Protein 4RNA (pdb70)

Secondary structure (DSSP, 8-state):
-EEEEEEESSSS--EEEEEESSS-HHHHT-SEEETTEE-TTSPP-GGGTT-EEEE-SS--HHHHHHHHHHH-S--TTHHHHHHHHHHHHTT--EE-----EEPP-TT--HHHHHHHHTT--SEEESSHHHHHHHHHHHTT--HHHHHHHHHHHT--TTS---HHHHHHHHHTTEEESS--EEEEEEEETTTEEEEEEEEGGGGGEEES-SSHHHHHS-EEEE-TTSSEEEEEEEEEE-SEEEEEEEEEEEEEESTT--S--EEEEEE-TTTTS-EEEEEEEETTEEEEE-SS-EEEESEEEEEEEEEEEE--EEE----

Organism: Human betacoronavirus 2c (isolate EMC/2012) (NCBI:txid1235996)

B-factor: mean 41.63, std 14.51, range [20.27, 139.15]

Sequence (319 aa):
LTIEVLVTVDGVNFRTVVLNNKNTYRSQLGCVFFNGADISDTIPDEKQNGHSLYLADNLTADETKALKELYGPVDPTFLHRFYSLKAAVHGWKMVVDKVRRSLKLSDNNYLNAVIMTLDLLKDIKFVIPALQHAFMKHKGGDSTDFIALIMAYGNCTFGAPDDASRLLHTVLAKAELCCSARMVWREWCNVCGIKDVVLQGLKACCYVGVQTVEDLRARMTYVCQCGGERHRRQLVEHTTPWLLLSGTPNEKLVTTSTAPDFVAFNVFQGIETAVGHYVHARLKGGLILKFDSGTVSKTSDWKCKVTDVLFPGQKYSSDCN

Solvent-accessible surface area: 16051 Å² total

Radius of gyration: 24.2 Å; Cα contacts (8 Å, |Δi|>4): 653; chains: 1; bounding box: 55×45×79 Å

Foldseek 3Di:
DKAWEWEAQAVPDTDIDIFDQPAFLCVRPRFKDDPLHTRRRHGDDPVCHHYYIHHLDPDDPVRVVVCCQQANDADSRLSVQLSNQLSVCVPWDWDAVHQTATADDLQCLVRQQVSVVVVDPQKAFPRNQLRVLVVVVVVPRNSNNSSSLCSQLVPDGSDHDDNVSSNVSRCVRMWGNDKWKWWKWKDDPPPGIDIDMDIIPRLAEEEDDADPVVQADKDWDQDPVRHIMIMGTFWTWFQKHKYFYWFAWDKAALPVVDQWFWFKFFPDCPPVGTAIWIWGQDPQWIWIHRRPDTDIDRIDTGGTGMIMGGTDGGGDDDD

CATH classification: 3.10.20.540 (+2 more: 1.10.8.1190, 2.60.120.1680)

Nearest PDB structures (foldseek):
  4p16-assembly1_A-2  TM=9.913E-01  e=9.703E-64  Human betacoronavirus 2c EMC/2012
  5v69-assembly1_A  TM=9.644E-01  e=7.141E-65  Human betacoronavirus 2c EMC/2012
  4wur-assembly1_A  TM=9.790E-01  e=2.315E-63  Betacoronavirus England 1
  4r3d-assembly2_A  TM=9.565E-01  e=4.643E-63  Betacoronavirus England 1
  6bi8-assembly1_A  TM=9.497E-01  e=2.714E-50  Human betacoronavirus 2c EMC/2012

InterPro domains:
  IPR002589 Macro domain [PF01661] (1143-1244)
  IPR002589 Macro domain [PS51154] (1110-1276)
  IPR002589 Macro domain [SM00506] (1122-1250)
  IPR008740 Peptidase C30, coronavirus [PF05409] (3276-3559)
  IPR008740 Peptidase C30, coronavirus [PS51442] (3248-3553)
  IPR008740 Peptidase C30, coronavirus [cd21666] (3251-3547)
  IPR009003 Peptidase S1, PA clan [SSF50494] (3248-3550)
  IPR013016 Peptidase C16, coronavirus [PF08715] (1484-1796)
  IPR013016 Peptidase C16, coronavirus [PS51124] (1552-1823)
  IPR014822 Non-structural protein NSP9, coronavirus [PF08710] (4128-4237)
  IPR014822 Non-structural protein NSP9, coronavirus [PS51951] (4128-4237)
  IPR014828 Non-structural protein NSP7, coronavirus [PF08716] (3846-3928)
  IPR014828 Non-structural protein NSP7, coronavirus [PS51949] (3846-3928)
  IPR014829 Non-structural protein NSP8, coronavirus [PF08717] (3930-4127)
  IPR014829 Non-structural protein NSP8, coronavirus [PS51950] (3929-4127)
  IPR018995 RNA synthesis protein NSP10, coronavirus [PF09401] (4246-4368)
  IPR018995 RNA synthesis protein NSP10, coronavirus [PS51952] (4238-4377)
  IPR021590 NSP1, globular domain, betacoronavirus [PF11501] (23-154)
  IPR022733 DPUP/SUD, C-terminal, betacoronavirus [PS51942] (1404-1477)
  IPR024375 Non-structural protein NSP3, SUD-M domain, betacoronavirus [PF11633] (1293-1386)

Structure (mmCIF, N/CA/C/O backbone):
data_4RNA
#
_entry.id   4RNA
#
_cell.length_a   98.899
_cell.length_b   48.780
_cell.length_c   87.464
_cell.angle_alpha   90.00
_cell.angle_beta   121.52
_cell.angle_gamma   90.00
#
_symmetry.space_group_name_H-M   'C 1 2 1'
#
loop_
_entity.id
_entity.type
_entity.pdbx_description
1 polymer 'papain-like protease'
2 non-polymer 'ZINC ION'
3 non-polymer 'PHOSPHATE ION'
4 water water
#
loop_
_atom_site.group_PDB
_atom_site.id
_atom_site.type_symbol
_atom_site.label_atom_id
_atom_site.label_alt_id
_atom_site.label_comp_id
_atom_site.label_asym_id
_atom_site.label_entity_id
_atom_site.label_seq_id
_atom_site.pdbx_PDB_ins_code
_atom_site.Cartn_x
_atom_site.Cartn_y
_atom_site.Cartn_z
_atom_site.occupancy
_atom_site.B_iso_or_equiv
_atom_site.auth_seq_id
_atom_site.auth_comp_id
_atom_site.auth_asym_id
_atom_site.auth_atom_id
_atom_site.pdbx_PDB_model_num
ATOM 1 N N . LEU A 1 4 ? -23.713 14.078 -36.935 1.00 49.00 2 LEU A N 1
ATOM 2 C CA . LEU A 1 4 ? -24.559 14.325 -35.709 1.00 51.93 2 LEU A CA 1
ATOM 3 C C . LEU A 1 4 ? -23.920 15.205 -34.587 1.00 50.67 2 LEU A C 1
ATOM 4 O O . LEU A 1 4 ? -22.732 15.066 -34.229 1.00 44.70 2 LEU A O 1
ATOM 9 N N . THR A 1 5 ? -24.698 16.127 -34.041 1.00 49.69 3 THR A N 1
ATOM 10 C CA . THR A 1 5 ? -24.194 16.957 -32.956 1.00 44.81 3 THR A CA 1
ATOM 11 C C . THR A 1 5 ? -25.116 16.961 -31.766 1.00 45.21 3 THR A C 1
ATOM 12 O O . THR A 1 5 ? -26.329 16.707 -31.899 1.00 40.51 3 THR A O 1
ATOM 16 N N . ILE A 1 6 ? -24.512 17.227 -30.592 1.00 43.77 4 ILE A N 1
ATOM 17 C CA . ILE A 1 6 ? -25.203 17.434 -29.324 1.00 41.12 4 ILE A CA 1
ATOM 18 C C . ILE A 1 6 ? -24.767 18.707 -28.599 1.00 42.06 4 ILE A C 1
ATOM 19 O O . ILE A 1 6 ? -23.696 19.262 -28.862 1.00 38.39 4 ILE A O 1
ATOM 24 N N . GLU A 1 7 ? -25.616 19.155 -27.682 1.00 39.47 5 GLU A N 1
ATOM 25 C CA . GLU A 1 7 ? -25.294 20.262 -26.773 1.00 43.83 5 GLU A CA 1
ATOM 26 C C . GLU A 1 7 ? -25.179 19.662 -25.369 1.00 42.00 5 GLU A C 1
ATOM 27 O O . GLU A 1 7 ? -25.997 18.792 -24.965 1.00 41.97 5 GLU A O 1
ATOM 33 N N . VAL A 1 8 ? -24.122 20.053 -24.654 1.00 41.34 6 VAL A N 1
ATOM 34 C CA . VAL A 1 8 ? -23.941 19.602 -23.259 1.00 36.76 6 VAL A CA 1
ATOM 35 C C . VAL A 1 8 ? -23.678 20.839 -22.444 1.00 33.95 6 VAL A C 1
ATOM 36 O O . VAL A 1 8 ? -23.185 21.836 -22.984 1.00 32.25 6 VAL A O 1
ATOM 40 N N . LEU A 1 9 ? -23.941 20.730 -21.141 1.00 32.72 7 LEU A N 1
ATOM 41 C CA . LEU A 1 9 ? -23.655 21.856 -20.234 1.00 32.60 7 LEU A CA 1
ATOM 42 C C . LEU A 1 9 ? -22.407 21.427 -19.444 1.00 35.43 7 LEU A C 1
ATOM 43 O O . LEU A 1 9 ? -22.350 20.348 -18.817 1.00 32.65 7 LEU A O 1
ATOM 48 N N . VAL A 1 10 ? -21.414 22.260 -19.506 1.00 27.42 8 VAL A N 1
ATOM 49 C CA . VAL A 1 10 ? -20.141 21.968 -18.895 1.00 28.00 8 VAL A CA 1
ATOM 50 C C . VAL A 1 10 ? -19.944 22.798 -17.641 1.00 29.57 8 VAL A C 1
ATOM 51 O O . VAL A 1 10 ? -20.071 24.051 -17.673 1.00 28.27 8 VAL A O 1
ATOM 55 N N . THR A 1 11 ? -19.540 22.157 -16.549 1.00 25.56 9 THR A N 1
ATOM 56 C CA . THR A 1 11 ? -19.304 22.952 -15.321 1.00 27.19 9 THR A CA 1
ATOM 57 C C . THR A 1 11 ? -18.061 22.414 -14.579 1.00 31.25 9 THR A C 1
ATOM 58 O O . THR A 1 11 ? -17.671 21.248 -14.739 1.00 28.13 9 THR A O 1
ATOM 62 N N . VAL A 1 12 ? -17.441 23.255 -13.787 1.00 26.54 10 VAL A N 1
ATOM 63 C CA . VAL A 1 12 ? -16.472 22.805 -12.768 1.00 30.59 10 VAL A CA 1
ATOM 64 C C . VAL A 1 12 ? -16.981 22.971 -11.332 1.00 35.57 10 VAL A C 1
ATOM 65 O O . VAL A 1 12 ? -16.342 22.516 -10.346 1.00 36.96 10 VAL A O 1
ATOM 69 N N . ASP A 1 13 ? -18.148 23.575 -11.191 1.00 32.64 11 ASP A N 1
ATOM 70 C CA . ASP A 1 13 ? -18.624 23.936 -9.863 1.00 32.10 11 ASP A CA 1
ATOM 71 C C . ASP A 1 13 ? -20.084 23.598 -9.583 1.00 30.16 11 ASP A C 1
ATOM 72 O O . ASP A 1 13 ? -20.508 23.672 -8.432 1.00 33.98 11 ASP A O 1
ATOM 77 N N . GLY A 1 14 ? -20.874 23.192 -10.594 1.00 29.25 12 GLY A N 1
ATOM 78 C CA . GLY A 1 14 ? -22.258 22.783 -10.340 1.00 31.59 12 GLY A CA 1
ATOM 79 C C . GLY A 1 14 ? -23.173 23.996 -10.173 1.00 30.09 12 GLY A C 1
ATOM 80 O O . GLY A 1 14 ? -24.373 23.863 -9.936 1.00 32.24 12 GLY A O 1
ATOM 81 N N . VAL A 1 15 ? -22.575 25.179 -10.307 1.00 30.66 13 VAL A N 1
ATOM 82 C CA . VAL A 1 15 ? -23.281 26.459 -10.309 1.00 33.34 13 VAL A CA 1
ATOM 83 C C . VAL A 1 15 ? -23.247 27.213 -11.665 1.00 36.05 13 VAL A C 1
ATOM 84 O O . VAL A 1 15 ? -24.275 27.761 -12.100 1.00 32.74 13 VAL A O 1
ATOM 88 N N . ASN A 1 16 ? -22.070 27.272 -12.290 1.00 30.09 14 ASN A N 1
ATOM 89 C CA . ASN A 1 16 ? -21.858 27.950 -13.564 1.00 34.36 14 ASN A CA 1
ATOM 90 C C . ASN A 1 16 ? -21.679 26.927 -14.685 1.00 33.59 14 ASN A C 1
ATOM 91 O O . ASN A 1 16 ? -20.945 25.919 -14.512 1.00 33.34 14 ASN A O 1
ATOM 96 N N . PHE A 1 17 ? -22.420 27.144 -15.783 1.00 29.86 15 PHE A N 1
ATOM 97 C CA . PHE A 1 17 ? -22.506 26.188 -16.889 1.00 30.54 15 PHE A CA 1
ATOM 98 C C . PHE A 1 17 ? -22.267 26.894 -18.204 1.00 32.15 15 PHE A C 1
ATOM 99 O O . PHE A 1 17 ? -22.681 28.056 -18.377 1.00 29.63 15 PHE A O 1
AT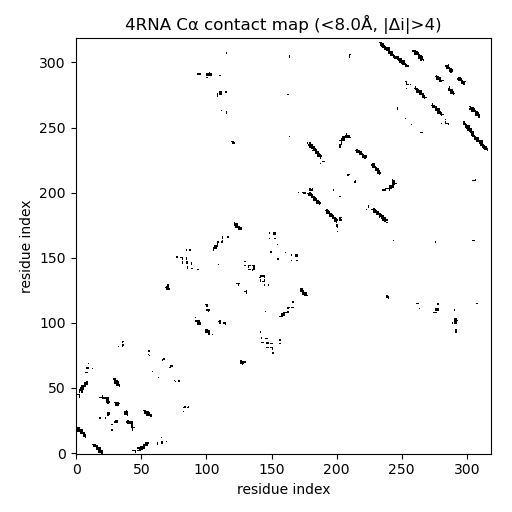OM 107 N N . ARG A 1 18 ? -21.512 26.256 -19.089 1.00 27.75 16 ARG A N 1
ATOM 108 C CA . ARG A 1 18 ? -21.420 26.718 -20.470 1.00 29.07 16 ARG A CA 1
ATOM 109 C C . ARG A 1 18 ? -21.891 25.679 -21.379 1.00 33.06 16 ARG A C 1
ATOM 110 O O . ARG A 1 18 ? -21.678 24.425 -21.123 1.00 31.06 16 ARG A O 1
ATOM 118 N N . THR A 1 19 ? -22.548 26.158 -22.427 1.00 30.91 17 THR A N 1
ATOM 119 C CA . THR A 1 19 ? -23.050 25.249 -23.432 1.00 32.66 17 THR A CA 1
ATOM 120 C C . THR A 1 19 ? -21.980 24.966 -24.485 1.00 29.66 17 THR A C 1
ATOM 121 O O . THR A 1 19 ? -21.424 25.844 -25.077 1.00 31.45 17 THR A O 1
ATOM 125 N N . VAL A 1 20 ? -21.736 23.678 -24.724 1.00 28.64 18 VAL A N 1
ATOM 126 C CA . VAL A 1 20 ? -20.728 23.309 -25.718 1.00 31.54 18 VAL A CA 1
ATOM 127 C C . VAL A 1 20 ? -21.418 22.366 -26.699 1.00 31.53 18 VAL A C 1
ATOM 128 O O . VAL A 1 20 ? -22.134 21.463 -26.273 1.00 32.25 18 VAL A O 1
ATOM 132 N N . VAL A 1 21 ? -21.185 22.575 -27.996 1.00 32.36 19 VAL A N 1
ATOM 133 C CA . VAL A 1 21 ? -21.726 21.678 -29.029 1.00 35.27 19 VAL A CA 1
ATOM 134 C C . VAL A 1 21 ? -20.643 20.655 -29.451 1.00 33.17 19 VAL A C 1
ATOM 135 O O . VAL A 1 21 ? -19.522 21.054 -29.802 1.00 33.55 19 VAL A O 1
ATOM 139 N N . LEU A 1 22 ? -20.972 19.373 -29.381 1.00 31.90 20 LEU A N 1
ATOM 140 C CA . LEU A 1 22 ? -20.030 18.322 -29.707 1.00 33.83 20 LEU A CA 1
ATOM 141 C C . LEU A 1 22 ? -20.546 17.461 -30.901 1.00 43.00 20 LEU A C 1
ATOM 142 O O . LEU A 1 22 ? -21.760 17.409 -31.146 1.00 40.87 20 LEU A O 1
ATOM 147 N N . ASN A 1 23 ? -19.644 16.761 -31.596 1.00 40.04 21 ASN A N 1
ATOM 148 C CA . ASN A 1 23 ? -20.053 15.783 -32.657 1.00 38.41 21 ASN A CA 1
ATOM 149 C C . ASN A 1 23 ? -19.909 14.423 -32.096 1.00 41.36 21 ASN A C 1
ATOM 150 O O . ASN A 1 23 ? -19.341 14.276 -31.008 1.00 37.33 21 ASN A O 1
ATOM 155 N N . ASN A 1 24 ? -20.374 13.436 -32.850 1.00 38.88 22 ASN A N 1
ATOM 156 C CA . ASN A 1 24 ? -20.208 12.052 -32.440 1.00 46.76 22 ASN A CA 1
ATOM 157 C C . ASN A 1 24 ? -19.090 11.357 -33.213 1.00 48.28 22 ASN A C 1
ATOM 158 O O . ASN A 1 24 ? -19.095 10.143 -33.329 1.00 54.87 22 ASN A O 1
ATOM 163 N N . LYS A 1 25 ? -18.148 12.136 -33.743 1.00 52.31 23 LYS A N 1
ATOM 164 C CA . LYS A 1 25 ? -16.966 11.588 -34.449 1.00 62.61 23 LYS A CA 1
ATOM 165 C C . LYS A 1 25 ? -15.811 11.344 -33.438 1.00 64.32 23 LYS A C 1
ATOM 166 O O . LYS A 1 25 ? -15.411 10.200 -33.202 1.00 73.32 23 LYS A O 1
ATOM 172 N N . ASN A 1 26 ? -15.304 12.426 -32.841 1.00 49.70 24 ASN A N 1
ATOM 173 C CA . ASN A 1 26 ? -14.153 12.390 -31.929 1.00 47.99 24 ASN A CA 1
ATOM 174 C C . ASN A 1 26 ? -14.538 12.087 -30.469 1.00 44.46 24 ASN A C 1
ATOM 175 O O . ASN A 1 26 ? -15.698 12.209 -30.071 1.00 44.00 24 ASN A O 1
ATOM 180 N N . THR A 1 27 ? -13.556 11.737 -29.656 1.00 41.42 25 THR A N 1
ATOM 181 C CA . THR A 1 27 ? -13.805 11.594 -28.208 1.00 37.59 25 THR A CA 1
ATOM 182 C C . THR A 1 27 ? -14.079 12.920 -27.521 1.00 33.12 25 THR A C 1
ATOM 183 O O . THR A 1 27 ? -13.726 14.004 -28.037 1.00 33.42 25 THR A O 1
ATOM 187 N N . TYR A 1 28 ? -14.661 12.812 -26.320 1.00 36.42 26 TYR A N 1
ATOM 188 C CA . TYR A 1 28 ? -14.773 13.980 -25.416 1.00 32.37 26 TYR A CA 1
ATOM 189 C C . TYR A 1 28 ? -13.413 14.628 -25.175 1.00 32.68 26 TYR A C 1
ATOM 190 O O . TYR A 1 28 ? -13.224 15.862 -25.295 1.00 32.22 26 TYR A O 1
ATOM 199 N N . ARG A 1 29 ? -12.423 13.769 -24.885 1.00 36.01 27 ARG A N 1
ATOM 200 C CA . ARG A 1 29 ? -11.059 14.269 -24.709 1.00 35.86 27 ARG A CA 1
ATOM 201 C C . ARG A 1 29 ? -10.577 15.134 -25.874 1.00 32.84 27 ARG A C 1
ATOM 202 O O . ARG A 1 29 ? -10.141 16.294 -25.672 1.00 33.45 27 ARG A O 1
ATOM 210 N N . SER A 1 30 ? -10.706 14.633 -27.106 1.00 31.32 28 SER A N 1
ATOM 211 C CA . SER A 1 30 ? -10.275 15.407 -28.286 1.00 35.29 28 SER A CA 1
ATOM 212 C C . SER A 1 30 ? -11.081 16.670 -28.482 1.00 34.55 28 SER A C 1
ATOM 213 O O . SER A 1 30 ? -10.537 17.693 -28.913 1.00 37.83 28 SER A O 1
ATOM 216 N N . GLN A 1 31 ? -12.373 16.614 -28.156 1.00 35.27 29 GLN A N 1
ATOM 217 C CA . GLN A 1 31 ? -13.232 17.795 -28.380 1.00 37.40 29 GLN A CA 1
ATOM 218 C C . GLN A 1 31 ? -13.178 18.834 -27.280 1.00 38.46 29 GLN A C 1
ATOM 219 O O . GLN A 1 31 ? -13.363 20.084 -27.525 1.00 33.77 29 GLN A O 1
ATOM 225 N N . LEU A 1 32 ? -12.957 18.345 -26.062 1.00 32.57 30 LEU A N 1
ATOM 226 C CA . LEU A 1 32 ? -13.234 19.193 -24.860 1.00 36.40 30 LEU A CA 1
ATOM 227 C C . LEU A 1 32 ? -12.165 19.027 -23.775 1.00 32.66 30 LEU A C 1
ATOM 228 O O . LEU A 1 32 ? -11.514 19.967 -23.373 1.00 33.77 30 LEU A O 1
ATOM 233 N N . GLY A 1 33 ? -11.959 17.814 -23.293 1.00 27.77 31 GLY A N 1
ATOM 234 C CA . GLY A 1 33 ? -10.927 17.632 -22.260 1.00 28.35 31 GLY A CA 1
ATOM 235 C C . GLY A 1 33 ? -11.353 16.462 -21.416 1.00 32.72 31 GLY A C 1
ATOM 236 O O . GLY A 1 33 ? -12.217 15.695 -21.879 1.00 31.55 31 GLY A O 1
ATOM 237 N N . CYS A 1 34 ? -10.783 16.347 -20.214 1.00 31.50 32 CYS A N 1
ATOM 238 C CA . CYS A 1 34 ? -11.083 15.271 -19.274 1.00 30.68 32 CYS A CA 1
ATOM 239 C C . CYS A 1 34 ? -12.439 15.592 -18.639 1.00 34.51 32 CYS A C 1
ATOM 240 O O . CYS A 1 34 ? -12.605 16.652 -18.021 1.00 28.76 32 CYS A O 1
ATOM 243 N N . VAL A 1 35 ? -13.389 14.678 -18.787 1.00 32.16 33 VAL A N 1
ATOM 244 C CA . VAL A 1 35 ? -14.769 14.983 -18.338 1.00 36.29 33 VAL A CA 1
ATOM 245 C C . VAL A 1 35 ? -15.345 13.821 -17.557 1.00 33.81 33 VAL A C 1
ATOM 246 O O . VAL A 1 35 ? -15.157 12.630 -17.908 1.00 33.28 33 VAL A O 1
ATOM 250 N N . PHE A 1 36 ? -16.094 14.171 -16.523 1.00 33.14 34 PHE A N 1
ATOM 251 C CA . PHE A 1 36 ? -16.748 13.105 -15.712 1.00 29.77 34 PHE A CA 1
ATOM 252 C C . PHE A 1 36 ? -18.249 13.258 -15.885 1.00 31.83 34 PHE A C 1
ATOM 253 O O . PHE A 1 36 ? -18.774 14.393 -15.965 1.00 33.35 34 PHE A O 1
ATOM 261 N N . PHE A 1 37 ? -18.947 12.132 -15.845 1.00 39.19 35 PHE A N 1
ATOM 262 C CA . PHE A 1 37 ? -20.403 12.121 -15.845 1.00 44.96 35 PHE A CA 1
ATOM 263 C C . PHE A 1 37 ? -20.875 11.063 -14.877 1.00 47.11 35 PHE A C 1
ATOM 264 O O . PHE A 1 37 ? -20.475 9.884 -14.963 1.00 45.57 35 PHE A O 1
ATOM 272 N N . ASN A 1 38 ? -21.711 11.492 -13.948 1.00 49.13 36 ASN A N 1
ATOM 273 C CA . ASN A 1 38 ? -22.263 10.619 -12.943 1.00 53.41 36 ASN A CA 1
ATOM 274 C C . ASN A 1 38 ? -21.161 9.815 -12.276 1.00 53.20 36 ASN A C 1
ATOM 275 O O . ASN A 1 38 ? -21.299 8.638 -12.020 1.00 52.20 36 ASN A O 1
ATOM 280 N N . GLY A 1 39 ? -20.052 10.469 -11.978 1.00 54.20 37 GLY A N 1
ATOM 281 C CA . GLY A 1 39 ? -18.989 9.802 -11.247 1.00 44.33 37 GLY A CA 1
ATOM 282 C C . GLY A 1 39 ? -17.953 9.024 -12.061 1.00 46.39 37 GLY A C 1
ATOM 283 O O . GLY A 1 39 ? -16.980 8.586 -11.490 1.00 43.77 37 GLY A O 1
ATOM 284 N N . ALA A 1 40 ? -18.119 8.868 -13.380 1.00 39.08 38 ALA A N 1
ATOM 285 C CA . ALA A 1 40 ? -17.126 8.162 -14.171 1.00 39.74 38 ALA A CA 1
ATOM 286 C C . ALA A 1 40 ? -16.436 9.114 -15.113 1.00 34.39 38 ALA A C 1
ATOM 287 O O . ALA A 1 40 ? -17.081 10.016 -15.626 1.00 39.18 38 ALA A O 1
ATOM 289 N N . ASP A 1 41 ? -15.152 8.842 -15.385 1.00 36.62 39 ASP A N 1
ATOM 290 C CA . ASP A 1 41 ? -14.377 9.534 -16.393 1.00 39.09 39 ASP A CA 1
ATOM 291 C C . ASP A 1 41 ? -14.763 8.949 -17.761 1.00 36.35 39 ASP A C 1
ATOM 292 O O . ASP A 1 41 ? -14.493 7.765 -18.046 1.00 41.44 39 ASP A O 1
ATOM 297 N N . ILE A 1 42 ? -15.395 9.769 -18.590 1.00 36.43 40 ILE A N 1
ATOM 298 C CA . ILE A 1 42 ? -15.834 9.357 -19.931 1.00 34.44 40 ILE A CA 1
ATOM 299 C C . ILE A 1 42 ? -15.024 9.962 -21.073 1.00 32.85 40 ILE A C 1
ATOM 300 O O . ILE A 1 42 ? -15.436 9.924 -22.245 1.00 35.64 40 ILE A O 1
ATOM 305 N N . SER A 1 43 ? -13.848 10.524 -20.754 1.00 36.85 41 SER A N 1
ATOM 306 C CA . SER A 1 43 ? -13.018 11.296 -21.713 1.00 34.06 41 SER A CA 1
ATOM 307 C C . SER A 1 43 ? -12.766 10.550 -23.024 1.00 38.81 41 SER A C 1
ATOM 308 O O . SER A 1 43 ? -12.742 11.141 -24.069 1.00 36.86 41 SER A O 1
ATOM 311 N N . ASP A 1 44 ? -12.531 9.257 -22.907 1.00 35.62 42 ASP A N 1
ATOM 312 C CA . ASP A 1 44 ? -12.107 8.451 -24.044 1.00 44.35 42 ASP A CA 1
ATOM 313 C C . ASP A 1 44 ? -13.257 7.694 -24.713 1.00 44.03 42 ASP A C 1
ATOM 314 O O . ASP A 1 44 ? -13.025 6.729 -25.454 1.00 49.48 42 ASP A O 1
ATOM 319 N N . THR A 1 45 ? -14.484 8.146 -24.444 1.00 41.90 43 THR A N 1
ATOM 320 C CA . THR A 1 45 ? -15.678 7.698 -25.135 1.00 41.04 43 THR A CA 1
ATOM 321 C C . THR A 1 45 ? -16.103 8.732 -26.151 1.00 44.77 43 THR A C 1
ATOM 322 O O . THR A 1 45 ? -15.637 9.908 -26.138 1.00 36.69 43 THR A O 1
ATOM 326 N N . ILE A 1 46 ? -16.956 8.292 -27.081 1.00 43.61 44 ILE A N 1
ATOM 327 C CA . ILE A 1 46 ? -17.473 9.202 -28.124 1.00 39.44 44 ILE A CA 1
ATOM 328 C C . ILE A 1 46 ? -18.830 9.722 -27.682 1.00 38.29 44 ILE A C 1
ATOM 329 O O . ILE A 1 46 ? -19.712 8.930 -27.280 1.00 39.62 44 ILE A O 1
ATOM 334 N N . PRO A 1 47 ? -19.041 11.041 -27.767 1.00 33.65 45 PRO A N 1
ATOM 335 C CA . PRO A 1 47 ? -20.362 11.549 -27.308 1.00 39.92 45 PRO A CA 1
ATOM 336 C C . PRO A 1 47 ? -21.544 10.945 -28.076 1.00 46.21 45 PRO A C 1
ATOM 337 O O . PRO A 1 47 ? -21.463 10.699 -29.313 1.00 44.30 45 PRO A O 1
ATOM 341 N N . ASP A 1 48 ? -22.628 10.768 -27.341 1.00 46.68 46 ASP A N 1
ATOM 342 C CA . ASP A 1 48 ? -23.784 9.995 -27.750 1.00 57.08 46 ASP A CA 1
ATOM 343 C C . ASP A 1 48 ? -25.066 10.873 -27.726 1.00 55.84 46 ASP A C 1
ATOM 344 O O . ASP A 1 48 ? -25.166 11.804 -26.890 1.00 43.70 46 ASP A O 1
ATOM 349 N N . GLU A 1 49 ? -26.034 10.592 -28.627 1.00 56.83 47 GLU A N 1
ATOM 350 C CA . GLU A 1 49 ? -27.356 11.284 -28.622 1.00 55.99 47 GLU A CA 1
ATOM 351 C C . GLU A 1 49 ? -27.931 11.289 -27.201 1.00 57.30 47 GLU A C 1
ATOM 352 O O . GLU A 1 49 ? -28.533 12.272 -26.763 1.00 59.31 47 GLU A O 1
ATOM 358 N N . LYS A 1 50 ? -27.721 10.186 -26.483 1.00 56.64 48 LYS A N 1
ATOM 359 C CA . LYS A 1 50 ? -28.271 10.016 -25.143 1.00 59.48 48 LYS A CA 1
ATOM 360 C C . LYS A 1 50 ? -27.845 11.096 -24.129 1.00 66.66 48 LYS A C 1
ATOM 361 O O . LYS A 1 50 ? -28.650 11.496 -23.276 1.00 60.19 48 LYS A O 1
ATOM 367 N N . GLN A 1 51 ? -26.632 11.638 -24.266 1.00 53.12 49 GLN A N 1
ATOM 368 C CA . GLN A 1 51 ? -26.205 12.679 -23.336 1.00 51.54 49 GLN A CA 1
ATOM 369 C C . GLN A 1 51 ? -26.504 14.103 -23.761 1.00 43.41 49 GLN A C 1
ATOM 370 O O . GLN A 1 51 ? -26.068 15.041 -23.079 1.00 52.15 49 GLN A O 1
ATOM 376 N N . ASN A 1 52 ? -27.260 14.292 -24.840 1.00 43.10 50 ASN A N 1
ATOM 377 C CA . ASN A 1 52 ? -27.677 15.662 -25.273 1.00 40.41 50 ASN A CA 1
ATOM 378 C C . ASN A 1 52 ? -28.459 16.397 -24.185 1.00 36.41 50 ASN A C 1
ATOM 379 O O . ASN A 1 52 ? -29.306 15.820 -23.511 1.00 38.54 50 ASN A O 1
ATOM 384 N N . GLY A 1 53 ? -28.154 17.676 -23.951 1.00 38.42 51 GLY A N 1
ATOM 385 C CA . GLY A 1 53 ? -28.789 18.368 -22.845 1.00 38.62 51 GLY A CA 1
ATOM 386 C C . GLY A 1 53 ? -28.327 18.066 -21.427 1.00 41.71 51 GLY A C 1
ATOM 387 O O . GLY A 1 53 ? -28.756 18.742 -20.495 1.00 44.13 51 GLY A O 1
ATOM 388 N N . HIS A 1 54 ? -27.466 17.063 -21.245 1.00 40.50 52 HIS A N 1
ATOM 389 C CA . HIS A 1 54 ? -26.890 16.734 -19.913 1.00 44.96 52 HIS A CA 1
ATOM 390 C C . HIS A 1 54 ? -25.724 17.616 -19.506 1.00 46.91 52 HIS A C 1
ATOM 391 O O . HIS A 1 54 ? -25.089 18.295 -20.349 1.00 36.99 52 HIS A O 1
ATOM 398 N N . SER A 1 55 ? -25.468 17.612 -18.197 1.00 44.62 53 SER A N 1
ATOM 399 C CA . SER A 1 55 ? -24.360 18.334 -17.540 1.00 41.68 53 SER A CA 1
ATOM 400 C C . SER A 1 55 ? -23.095 17.506 -17.445 1.00 41.09 53 SER A C 1
ATOM 401 O O . SER A 1 55 ? -23.165 16.383 -17.001 1.00 40.91 53 SER A O 1
ATOM 404 N N . LEU A 1 56 ? -21.943 18.082 -17.820 1.00 35.56 54 LEU A N 1
ATOM 405 C CA . LEU A 1 56 ? -20.658 17.380 -17.691 1.00 36.21 54 LEU A CA 1
ATOM 406 C C . LEU A 1 56 ? -19.730 18.101 -16.759 1.00 34.01 54 LEU A C 1
ATOM 407 O O . LEU A 1 56 ? -19.659 19.357 -16.756 1.00 31.35 54 LEU A O 1
ATOM 412 N N . TYR A 1 57 ? -18.987 17.304 -15.984 1.00 31.66 55 TYR A N 1
ATOM 413 C CA . TYR A 1 57 ? -18.002 17.879 -15.058 1.00 31.75 55 TYR A CA 1
ATOM 414 C C . TYR A 1 57 ? -16.639 17.937 -15.701 1.00 34.26 55 TYR A C 1
ATOM 415 O O . TYR A 1 57 ? -16.058 16.958 -15.957 1.00 25.84 55 TYR A O 1
ATOM 424 N N . LEU A 1 58 ? -16.134 19.109 -16.029 1.00 26.02 56 LEU A N 1
ATOM 425 C CA . LEU A 1 58 ? -14.831 19.195 -16.740 1.00 26.27 56 LEU A CA 1
ATOM 426 C C . LEU A 1 58 ? -13.660 19.197 -15.719 1.00 27.45 56 LEU A C 1
ATOM 427 O O . LEU A 1 58 ? -13.751 19.850 -14.664 1.00 27.98 56 LEU A O 1
ATOM 432 N N . ALA A 1 59 ? -12.577 18.454 -15.986 1.00 29.27 57 ALA A N 1
ATOM 433 C CA . ALA A 1 59 ? -11.441 18.352 -15.004 1.00 28.62 57 ALA A CA 1
ATOM 434 C C . ALA A 1 59 ? -10.190 19.112 -15.525 1.00 31.75 57 ALA A C 1
ATOM 435 O O . ALA A 1 59 ? -9.277 19.354 -14.758 1.00 33.70 57 ALA A O 1
ATOM 437 N N . ASP A 1 60 ? -10.127 19.489 -16.816 1.00 30.25 58 ASP A N 1
ATOM 438 C CA . ASP A 1 60 ? -8.902 20.176 -17.346 1.00 31.33 58 ASP A CA 1
ATOM 439 C C . ASP A 1 60 ? -9.267 20.830 -18.615 1.00 32.43 58 ASP A C 1
ATOM 440 O O . ASP A 1 60 ? -10.397 20.709 -19.046 1.00 32.52 58 ASP A O 1
ATOM 445 N N . ASN A 1 61 ? -8.372 21.665 -19.147 1.00 37.08 59 ASN A N 1
ATOM 446 C CA . ASN A 1 61 ? -8.743 22.539 -20.247 1.00 34.94 59 ASN A CA 1
ATOM 447 C C . ASN A 1 61 ? -9.762 23.615 -20.017 1.00 38.19 59 ASN A C 1
ATOM 448 O O . ASN A 1 61 ? -10.563 23.827 -20.915 1.00 33.12 59 ASN A O 1
ATOM 453 N N . LEU A 1 62 ? -9.658 24.370 -18.911 1.00 29.56 60 LEU A N 1
ATOM 454 C CA . LEU A 1 62 ? -10.774 25.106 -18.447 1.00 29.40 60 LEU A CA 1
ATOM 455 C C . LEU A 1 62 ? -10.535 26.466 -19.106 1.00 31.07 60 LEU A C 1
ATOM 456 O O . LEU A 1 62 ? -9.367 26.836 -19.352 1.00 26.22 60 LEU A O 1
ATOM 461 N N . THR A 1 63 ? -11.631 27.140 -19.371 1.00 29.74 61 THR A N 1
ATOM 462 C CA . THR A 1 63 ? -11.660 28.530 -19.851 1.00 34.50 61 THR A CA 1
ATOM 463 C C . THR A 1 63 ? -11.239 29.452 -18.733 1.00 34.71 61 THR A C 1
ATOM 464 O O . THR A 1 63 ? -11.111 29.042 -17.560 1.00 32.98 61 THR A O 1
ATOM 468 N N . ALA A 1 64 ? -10.989 30.715 -19.070 1.00 31.25 62 ALA A N 1
ATOM 469 C CA . ALA A 1 64 ? -10.719 31.665 -18.076 1.00 35.03 62 ALA A CA 1
ATOM 470 C C . ALA A 1 64 ? -11.845 31.746 -17.054 1.00 32.52 62 ALA A C 1
ATOM 471 O O . ALA A 1 64 ? -11.537 31.874 -15.874 1.00 37.20 62 ALA A O 1
ATOM 473 N N . ASP A 1 65 ? -13.114 31.697 -17.480 1.00 35.94 63 ASP A N 1
ATOM 474 C CA . ASP A 1 65 ? -14.233 31.824 -16.530 1.00 36.44 63 ASP A CA 1
ATOM 475 C C . ASP A 1 65 ? -14.200 30.638 -15.582 1.00 34.95 63 ASP A C 1
ATOM 476 O O . ASP A 1 65 ? -14.465 30.783 -14.385 1.00 30.59 63 ASP A O 1
ATOM 481 N N . GLU A 1 66 ? -13.937 29.451 -16.137 1.00 33.77 64 GLU A N 1
ATOM 482 C CA . GLU A 1 66 ? -13.945 28.273 -15.285 1.00 33.03 64 GLU A CA 1
ATOM 483 C C . GLU A 1 66 ? -12.793 28.285 -14.269 1.00 33.42 64 GLU A C 1
ATOM 484 O O . GLU A 1 66 ? -12.976 27.837 -13.135 1.00 28.49 64 GLU A O 1
ATOM 490 N N . THR A 1 67 ? -11.624 28.777 -14.693 1.00 29.37 65 THR A N 1
ATOM 491 C CA . THR A 1 67 ? -10.482 28.927 -13.810 1.00 35.00 65 THR A CA 1
ATOM 492 C C . THR A 1 67 ? -10.828 29.792 -12.585 1.00 38.05 65 THR A C 1
ATOM 493 O O . THR A 1 67 ? -10.530 29.453 -11.418 1.00 33.57 65 THR A O 1
ATOM 497 N N . LYS A 1 68 ? -11.505 30.897 -12.857 1.00 36.52 66 LYS A N 1
ATOM 498 C CA . LYS A 1 68 ? -11.996 31.738 -11.780 1.00 38.14 66 LYS A CA 1
ATOM 499 C C . LYS A 1 68 ? -13.101 31.116 -10.915 1.00 38.78 66 LYS A C 1
ATOM 500 O O . LYS A 1 68 ? -13.097 31.315 -9.704 1.00 36.87 66 LYS A O 1
ATOM 506 N N . ALA A 1 69 ? -14.052 30.384 -11.527 1.00 32.81 67 ALA A N 1
ATOM 507 C CA . ALA A 1 69 ? -15.056 29.662 -10.758 1.00 34.49 67 ALA A CA 1
ATOM 508 C C . ALA A 1 69 ? -14.384 28.602 -9.873 1.00 32.23 67 ALA A C 1
ATOM 509 O O . ALA A 1 69 ? -14.755 28.421 -8.695 1.00 31.58 67 ALA A O 1
ATOM 511 N N . LEU A 1 70 ? -13.434 27.885 -10.445 1.00 33.23 68 LEU A N 1
ATOM 512 C CA . LEU A 1 70 ? -12.618 26.921 -9.693 1.00 32.96 68 LEU A CA 1
ATOM 513 C C . LEU A 1 70 ? -11.985 27.604 -8.435 1.00 32.95 68 LEU A C 1
ATOM 514 O O . LEU A 1 70 ? -12.206 27.179 -7.298 1.00 34.40 68 LEU A O 1
ATOM 519 N N . LYS A 1 71 ? -11.234 28.675 -8.626 1.00 33.98 69 LYS A N 1
ATOM 520 C CA . LYS A 1 71 ? -10.601 29.354 -7.484 1.00 41.33 69 LYS A CA 1
ATOM 521 C C . LYS A 1 71 ? -11.636 29.838 -6.457 1.00 42.72 69 LYS A C 1
ATOM 522 O O . LYS A 1 71 ? -11.402 29.772 -5.245 1.00 42.41 69 LYS A O 1
ATOM 528 N N . GLU A 1 72 ? -12.775 30.318 -6.930 1.00 41.47 70 GLU A N 1
ATOM 529 C CA . GLU A 1 72 ? -13.767 30.832 -6.005 1.00 44.46 70 GLU A CA 1
ATOM 530 C C . GLU A 1 72 ? -14.383 29.722 -5.141 1.00 40.17 70 GLU A C 1
ATOM 531 O O . GLU A 1 72 ? -14.680 29.950 -4.013 1.00 38.26 70 GLU A O 1
ATOM 537 N N . LEU A 1 73 ? -14.548 28.518 -5.664 1.00 37.66 71 LEU A N 1
ATOM 538 C CA . LEU A 1 73 ? -15.198 27.483 -4.920 1.00 33.56 71 LEU A CA 1
ATOM 539 C C . LEU A 1 73 ? -14.169 26.632 -4.123 1.00 36.41 71 LEU A C 1
ATOM 540 O O . LEU A 1 73 ? -14.408 26.216 -3.003 1.00 37.16 71 LEU A O 1
ATOM 545 N N . TYR A 1 74 ? -13.027 26.377 -4.729 1.00 32.21 72 TYR A N 1
ATOM 546 C CA . TYR A 1 74 ? -12.035 25.524 -4.156 1.00 33.77 72 TYR A CA 1
ATOM 547 C C . TYR A 1 74 ? -10.805 26.181 -3.634 1.00 32.96 72 TYR A C 1
ATOM 548 O O . TYR A 1 74 ? -10.003 25.507 -3.019 1.00 31.21 72 TYR A O 1
ATOM 557 N N . GLY A 1 75 ? -10.653 27.490 -3.799 1.00 31.56 73 GLY A N 1
ATOM 558 C CA . GLY A 1 75 ? -9.345 28.052 -3.530 1.00 32.20 73 GLY A CA 1
ATOM 559 C C . GLY A 1 75 ? -8.294 27.746 -4.592 1.00 37.19 73 GLY A C 1
ATOM 560 O O . GLY A 1 75 ? -8.602 27.075 -5.593 1.00 40.26 73 GLY A O 1
ATOM 561 N N . PRO A 1 76 ? -7.035 28.200 -4.402 1.00 40.60 74 PRO A N 1
ATOM 562 C CA . PRO A 1 76 ? -6.002 27.830 -5.386 1.00 38.75 74 PRO A CA 1
ATOM 563 C C . PRO A 1 76 ? -5.619 26.356 -5.191 1.00 47.80 74 PRO A C 1
ATOM 564 O O . PRO A 1 76 ? -5.349 25.891 -4.068 1.00 54.99 74 PRO A O 1
ATOM 568 N N . VAL A 1 77 ? -5.698 25.589 -6.248 1.00 35.97 75 VAL A N 1
ATOM 569 C CA . VAL A 1 77 ? -5.449 24.158 -6.135 1.00 37.40 75 VAL A CA 1
ATOM 570 C C . VAL A 1 77 ? -4.533 23.898 -7.288 1.00 39.49 75 VAL A C 1
ATOM 571 O O . VAL A 1 77 ? -4.460 24.757 -8.151 1.00 36.94 75 VAL A O 1
ATOM 575 N N . ASP A 1 78 ? -3.817 22.770 -7.267 1.00 36.37 76 ASP A N 1
ATOM 576 C CA . ASP A 1 78 ? -2.965 22.310 -8.360 1.00 41.13 76 ASP A CA 1
ATOM 577 C C . ASP A 1 78 ? -3.813 21.721 -9.514 1.00 39.88 76 ASP A C 1
ATOM 578 O O . ASP A 1 78 ? -4.979 21.368 -9.330 1.00 35.49 76 ASP A O 1
ATOM 583 N N . PRO A 1 79 ? -3.212 21.605 -10.703 1.00 36.71 77 PRO A N 1
ATOM 584 C CA . PRO A 1 79 ? -3.972 21.379 -11.906 1.00 37.08 77 PRO A CA 1
ATOM 585 C C . PRO A 1 79 ? -4.514 19.982 -11.897 1.00 29.68 77 PRO A C 1
ATOM 586 O O . PRO A 1 79 ? -5.460 19.703 -12.632 1.00 33.50 77 PRO A O 1
ATOM 590 N N . THR A 1 80 ? -4.022 19.125 -11.009 1.00 30.93 78 THR A N 1
ATOM 591 C CA . THR A 1 80 ? -4.588 17.763 -10.954 1.00 24.79 78 THR A CA 1
ATOM 592 C C . THR A 1 80 ? -5.770 17.596 -9.968 1.00 27.52 78 THR A C 1
ATOM 593 O O . THR A 1 80 ? -6.368 16.533 -9.802 1.00 24.27 78 THR A O 1
ATOM 597 N N . PHE A 1 81 ? -6.077 18.648 -9.269 1.00 25.88 79 PHE A N 1
ATOM 598 C CA . PHE A 1 81 ? -7.015 18.572 -8.105 1.00 25.83 79 PHE A CA 1
ATOM 599 C C . PHE A 1 81 ? -8.445 18.134 -8.507 1.00 23.43 79 PHE A C 1
ATOM 600 O O . PHE A 1 81 ? -9.061 17.327 -7.810 1.00 32.04 79 PHE A O 1
ATOM 608 N N . LEU A 1 82 ? -8.980 18.641 -9.642 1.00 24.84 80 LEU A N 1
ATOM 609 C CA . LEU A 1 82 ? -10.344 18.174 -10.007 1.00 25.03 80 LEU A CA 1
ATOM 610 C C . LEU A 1 82 ? -10.335 16.712 -10.324 1.00 25.26 80 LEU A C 1
ATOM 611 O O . LEU A 1 82 ? -11.282 16.005 -9.879 1.00 25.86 80 LEU A O 1
ATOM 616 N N . HIS A 1 83 ? -9.366 16.305 -11.143 1.00 24.99 81 HIS A N 1
ATOM 617 C CA . HIS A 1 83 ? -9.367 14.833 -11.472 1.00 26.50 81 HIS A CA 1
ATOM 618 C C . HIS A 1 83 ? -9.316 14.042 -10.209 1.00 25.92 81 HIS A C 1
ATOM 619 O O . HIS A 1 83 ? -9.922 12.903 -10.093 1.00 32.04 81 HIS A O 1
ATOM 626 N N . ARG A 1 84 ? -8.428 14.433 -9.318 1.00 25.60 82 ARG A N 1
ATOM 627 C CA . ARG A 1 84 ? -8.309 13.639 -8.041 1.00 26.20 82 ARG A CA 1
ATOM 628 C C . ARG A 1 84 ? -9.562 13.664 -7.151 1.00 25.66 82 ARG A C 1
ATOM 629 O O . ARG A 1 84 ? -10.025 12.651 -6.698 1.00 24.01 82 ARG A O 1
ATOM 637 N N . PHE A 1 85 ? -10.158 14.831 -6.976 1.00 23.83 83 PHE A N 1
ATOM 638 C CA . PHE A 1 85 ? -11.385 14.954 -6.219 1.00 25.06 83 PHE A CA 1
ATOM 639 C C . PHE A 1 85 ? -12.540 14.150 -6.848 1.00 28.51 83 PHE A C 1
ATOM 640 O O . PHE A 1 85 ? -13.233 13.394 -6.135 1.00 28.40 83 PHE A O 1
ATOM 648 N N . TYR A 1 86 ? -12.660 14.172 -8.195 1.00 28.26 84 TYR A N 1
ATOM 649 C CA . TYR A 1 86 ? -13.798 13.550 -8.766 1.00 27.45 84 TYR A CA 1
ATOM 650 C C . TYR A 1 86 ? -13.571 12.074 -8.623 1.00 28.31 84 TYR A C 1
ATOM 651 O O . TYR A 1 86 ? -14.532 11.426 -8.280 1.00 28.97 84 TYR A O 1
ATOM 660 N N . SER A 1 87 ? -12.329 11.579 -8.808 1.00 27.60 85 SER A N 1
ATOM 661 C CA . SER A 1 87 ? -12.079 10.092 -8.652 1.00 28.90 85 SER A CA 1
ATOM 662 C C . SER A 1 87 ? -12.264 9.655 -7.190 1.00 30.04 85 SER A C 1
ATOM 663 O O . SER A 1 87 ? -12.711 8.520 -6.954 1.00 31.10 85 SER A O 1
ATOM 666 N N . LEU A 1 88 ? -11.753 10.456 -6.231 1.00 28.95 86 LEU A N 1
ATOM 667 C CA . LEU A 1 88 ? -11.923 10.160 -4.781 1.00 30.21 86 LEU A CA 1
ATOM 668 C C . LEU A 1 88 ? -13.385 10.057 -4.419 1.00 33.06 86 LEU A C 1
ATOM 669 O O . LEU A 1 88 ? -13.765 9.113 -3.723 1.00 34.47 86 LEU A O 1
ATOM 674 N N . LYS A 1 89 ? -14.174 11.068 -4.835 1.00 35.16 87 LYS A N 1
ATOM 675 C CA . LYS A 1 89 ? -15.644 11.066 -4.590 1.00 32.53 87 LYS A CA 1
ATOM 676 C C . LYS A 1 89 ? -16.318 9.734 -5.044 1.00 39.42 87 LYS A C 1
ATOM 677 O O . LYS A 1 89 ? -16.997 9.010 -4.236 1.00 32.41 87 LYS A O 1
ATOM 683 N N . ALA A 1 90 ? -16.027 9.336 -6.281 1.00 37.67 88 ALA A N 1
ATOM 684 C CA . ALA A 1 90 ? -16.474 8.025 -6.789 1.00 40.95 88 ALA A CA 1
ATOM 685 C C . ALA A 1 90 ? -16.034 6.884 -5.855 1.00 43.83 88 ALA A C 1
ATOM 686 O O . ALA A 1 90 ? -16.849 6.058 -5.464 1.00 52.27 88 ALA A O 1
ATOM 688 N N . ALA A 1 91 ? -14.752 6.823 -5.501 1.00 46.03 89 ALA A N 1
ATOM 689 C CA . ALA A 1 91 ? -14.256 5.751 -4.629 1.00 43.90 89 ALA A CA 1
ATOM 690 C C . ALA A 1 91 ? -14.811 5.827 -3.187 1.00 43.88 89 ALA A C 1
ATOM 691 O O . ALA A 1 91 ? -15.234 4.831 -2.641 1.00 47.20 89 ALA A O 1
ATOM 693 N N . VAL A 1 92 ? -14.840 7.003 -2.575 1.00 42.98 90 VAL A N 1
ATOM 694 C CA . VAL A 1 92 ? -15.202 7.013 -1.136 1.00 43.00 90 VAL A CA 1
ATOM 695 C C . VAL A 1 92 ? -16.716 6.689 -0.963 1.00 43.86 90 VAL A C 1
ATOM 696 O O . VAL A 1 92 ? -17.189 6.341 0.124 1.00 40.85 90 VAL A O 1
ATOM 700 N N . HIS A 1 93 ? -17.452 6.748 -2.068 1.00 45.56 91 HIS A N 1
ATOM 701 C CA . HIS A 1 93 ? -18.880 6.414 -2.081 1.00 53.04 91 HIS A CA 1
ATOM 702 C C . HIS A 1 93 ? -19.197 5.031 -1.611 1.00 48.66 91 HIS A C 1
ATOM 703 O O . HIS A 1 93 ? -20.243 4.794 -1.046 1.00 53.50 91 HIS A O 1
ATOM 710 N N . GLY A 1 94 ? -18.297 4.097 -1.839 1.00 48.87 92 GLY A N 1
ATOM 711 C CA . GLY A 1 94 ? -18.494 2.759 -1.312 1.00 46.21 92 GLY A CA 1
ATOM 712 C C . GLY A 1 94 ? -18.017 2.572 0.133 1.00 49.27 92 GLY A C 1
ATOM 713 O O . GLY A 1 94 ? -17.889 1.461 0.608 1.00 47.72 92 GLY A O 1
ATOM 714 N N . TRP A 1 95 ? -17.697 3.643 0.850 1.00 43.07 93 TRP A N 1
ATOM 715 C CA . TRP A 1 95 ? -17.389 3.478 2.256 1.00 36.92 93 TRP A CA 1
ATOM 716 C C . TRP A 1 95 ? -18.656 3.582 3.099 1.00 34.89 93 TRP A C 1
ATOM 717 O O . TRP A 1 95 ? -19.703 3.993 2.587 1.00 36.44 93 TRP A O 1
ATOM 728 N N . LYS A 1 96 ? -18.567 3.308 4.405 1.00 37.18 94 LYS A N 1
ATOM 729 C CA . LYS A 1 96 ? -19.740 3.427 5.279 1.00 38.18 94 LYS A CA 1
ATOM 730 C C . LYS A 1 96 ? -19.438 4.134 6.644 1.00 35.01 94 LYS A C 1
ATOM 731 O O . LYS A 1 96 ? -18.466 3.771 7.330 1.00 34.86 94 LYS A O 1
ATOM 737 N N . MET A 1 97 ? -20.281 5.122 6.988 1.00 38.76 95 MET A N 1
ATOM 738 C CA . MET A 1 97 ? -20.354 5.775 8.306 1.00 34.41 95 MET A CA 1
ATOM 739 C C . MET A 1 97 ? -21.428 5.068 9.124 1.00 35.68 95 MET A C 1
ATOM 740 O O . MET A 1 97 ? -22.536 4.849 8.617 1.00 34.88 95 MET A O 1
ATOM 745 N N . VAL A 1 98 ? -21.099 4.746 10.373 1.00 32.77 96 VAL A N 1
ATOM 746 C CA . VAL A 1 98 ? -22.058 4.123 11.327 1.00 33.68 96 VAL A CA 1
ATOM 747 C C . VAL A 1 98 ? -22.162 5.127 12.472 1.00 40.87 96 VAL A C 1
ATOM 748 O O . VAL A 1 98 ? -21.260 5.969 12.619 1.00 33.43 96 VAL A O 1
ATOM 752 N N . VAL A 1 99 ? -23.238 5.056 13.276 1.00 36.31 97 VAL A N 1
ATOM 753 C CA . VAL A 1 99 ? -23.446 6.013 14.363 1.00 34.64 97 VAL A CA 1
ATOM 754 C C . VAL A 1 99 ? -23.807 5.140 15.577 1.00 42.27 97 VAL A C 1
ATOM 755 O O . VAL A 1 99 ? -24.729 4.333 15.483 1.00 39.36 97 VAL A O 1
ATOM 768 N N . ASP A 1 101 ? -24.859 5.579 19.453 1.00 34.30 99 ASP A N 1
ATOM 769 C CA . ASP A 1 101 ? -25.318 6.557 20.470 1.00 36.32 99 ASP A CA 1
ATOM 770 C C . ASP A 1 101 ? -25.061 7.979 20.015 1.00 37.64 99 ASP A C 1
ATOM 771 O O . ASP A 1 101 ? -24.589 8.865 20.797 1.00 34.27 99 ASP A O 1
ATOM 776 N N . LYS A 1 102 ? -25.319 8.171 18.722 1.00 35.86 100 LYS A N 1
ATOM 777 C CA . LYS A 1 102 ? -25.220 9.501 18.072 1.00 32.82 100 LYS A CA 1
ATOM 778 C C . LYS A 1 102 ? -23.762 9.907 17.726 1.00 33.77 100 LYS A C 1
ATOM 779 O O . LYS A 1 102 ? -23.503 10.988 17.248 1.00 37.45 100 LYS A O 1
ATOM 785 N N . VAL A 1 103 ? -22.811 9.011 17.897 1.00 31.17 101 VAL A N 1
ATOM 786 C CA . VAL A 1 103 ? -21.476 9.374 17.524 1.00 33.47 101 VAL A CA 1
ATOM 787 C C . VAL A 1 103 ? -21.180 8.709 16.190 1.00 32.56 101 VAL A C 1
ATOM 788 O O . VAL A 1 103 ? -21.226 7.470 16.138 1.00 30.75 101 VAL A O 1
ATOM 792 N N . ARG A 1 104 ? -20.810 9.514 15.180 1.00 29.11 102 ARG A N 1
ATOM 793 C CA A ARG A 1 104 ? -20.477 9.043 13.820 0.49 34.55 102 ARG A CA 1
ATOM 794 C CA B ARG A 1 104 ? -20.449 9.083 13.796 0.51 35.27 102 ARG A CA 1
ATOM 795 C C . ARG A 1 104 ? -19.013 8.609 13.683 1.00 35.48 102 ARG A C 1
ATOM 796 O O . ARG A 1 104 ? -18.069 9.345 14.043 1.00 33.12 102 ARG A O 1
ATOM 811 N N . SER A 1 105 ? -18.822 7.405 13.150 1.00 31.43 103 SER A N 1
ATOM 812 C CA . SER A 1 105 ? -17.485 6.874 12.942 1.00 34.65 103 SER A CA 1
ATOM 813 C C . SER A 1 105 ? -17.422 6.232 11.530 1.00 38.04 103 SER A C 1
ATOM 814 O O . SER A 1 105 ? -18.413 5.698 11.042 1.00 38.85 103 SER A O 1
ATOM 817 N N . LEU A 1 106 ? -16.245 6.239 10.926 1.00 35.63 104 LEU A N 1
ATOM 818 C CA . LEU A 1 106 ? -16.012 5.739 9.564 1.00 34.46 104 LEU A CA 1
ATOM 819 C C . LEU A 1 106 ? -15.582 4.271 9.667 1.00 33.93 104 LEU A C 1
ATOM 820 O O . LEU A 1 106 ? -14.640 3.970 10.362 1.00 39.28 104 LEU A O 1
ATOM 825 N N . LYS A 1 107 ? -16.280 3.366 9.001 1.00 37.88 105 LYS A N 1
ATOM 826 C CA . LYS A 1 107 ? -15.882 1.949 9.084 1.00 44.81 105 LYS A CA 1
ATOM 827 C C . LYS A 1 107 ? -14.514 1.740 8.403 1.00 45.59 105 LYS A C 1
ATOM 828 O O . LYS A 1 107 ? -14.210 2.433 7.410 1.00 43.35 105 LYS A O 1
ATOM 834 N N . LEU A 1 108 ? -13.706 0.799 8.924 1.00 40.90 106 LEU A N 1
ATOM 835 C CA . LEU A 1 108 ? -12.406 0.441 8.320 1.00 44.89 106 LEU A CA 1
ATOM 836 C C . LEU A 1 108 ? -12.524 -0.119 6.902 1.00 50.86 106 LEU A C 1
ATOM 837 O O . LEU A 1 108 ? -13.193 -1.133 6.639 1.00 52.99 106 LEU A O 1
ATOM 842 N N . SER A 1 109 ? -11.826 0.525 5.992 1.00 49.06 107 SER A N 1
ATOM 843 C CA . SER A 1 109 ? -11.746 0.026 4.642 1.00 47.96 107 SER A CA 1
ATOM 844 C C . SER A 1 109 ? -10.608 0.750 3.946 1.00 48.69 107 SER A C 1
ATOM 845 O O . SER A 1 109 ? -10.418 1.947 4.157 1.00 41.52 107 SER A O 1
ATOM 848 N N . ASP A 1 110 ? -9.844 0.022 3.123 1.00 48.33 108 ASP A N 1
ATOM 849 C CA . ASP A 1 110 ? -8.797 0.643 2.306 1.00 47.15 108 ASP A CA 1
ATOM 850 C C . ASP A 1 110 ? -7.837 1.519 3.109 1.00 44.62 108 ASP A C 1
ATOM 851 O O . ASP A 1 110 ? -7.457 2.596 2.637 1.00 42.29 108 ASP A O 1
ATOM 856 N N . ASN A 1 111 ? -7.432 1.072 4.301 1.00 43.33 109 ASN A N 1
ATOM 857 C CA . ASN A 1 111 ? -6.475 1.842 5.128 1.00 42.03 109 ASN A CA 1
ATOM 858 C C . ASN A 1 111 ? -6.946 3.255 5.545 1.00 42.92 109 ASN A C 1
ATOM 859 O O . ASN A 1 111 ? -6.116 4.189 5.721 1.00 43.21 109 ASN A O 1
ATOM 864 N N . ASN A 1 112 ? -8.263 3.414 5.686 1.00 38.82 110 ASN A N 1
ATOM 865 C CA . ASN A 1 112 ? -8.824 4.732 5.988 1.00 37.67 110 ASN A CA 1
ATOM 866 C C . ASN A 1 112 ? -8.891 5.054 7.465 1.00 37.71 110 ASN A C 1
ATOM 867 O O . ASN A 1 112 ? -9.452 6.104 7.789 1.00 34.14 110 ASN A O 1
ATOM 879 N N . TYR A 1 114 ? -6.828 6.362 9.483 1.00 28.70 112 TYR A N 1
ATOM 880 C CA . TYR A 1 114 ? -6.423 7.755 9.787 1.00 29.02 112 TYR A CA 1
ATOM 881 C C . TYR A 1 114 ? -7.569 8.727 9.536 1.00 28.36 112 TYR A C 1
ATOM 882 O O . TYR A 1 114 ? -7.620 9.819 10.162 1.00 29.03 112 TYR A O 1
ATOM 891 N N . LEU A 1 115 ? -8.407 8.461 8.527 1.00 27.40 113 LEU A N 1
ATOM 892 C CA . LEU A 1 115 ? -9.530 9.368 8.270 1.00 30.20 113 LEU A CA 1
ATOM 893 C C . LEU A 1 115 ? -10.606 9.360 9.370 1.00 25.51 113 LEU A C 1
ATOM 894 O O . LEU A 1 115 ? -11.164 10.357 9.727 1.00 26.93 113 LEU A O 1
ATOM 899 N N . ASN A 1 116 ? -10.932 8.194 9.874 1.00 28.74 114 ASN A N 1
ATOM 900 C CA . ASN A 1 116 ? -11.721 8.139 11.093 1.00 29.63 114 ASN A CA 1
ATOM 901 C C . ASN A 1 116 ? -11.217 9.068 12.249 1.00 30.34 114 ASN A C 1
ATOM 902 O O . ASN A 1 116 ? -11.962 9.987 12.755 1.00 32.31 114 ASN A O 1
ATOM 907 N N . ALA A 1 117 ? -9.912 8.969 12.551 1.00 28.75 115 ALA A N 1
ATOM 908 C CA . ALA A 1 117 ? -9.255 9.806 13.578 1.00 26.28 115 ALA A CA 1
ATOM 909 C C . ALA A 1 117 ? -9.415 11.276 13.229 1.00 30.29 115 ALA A C 1
ATOM 910 O O . ALA A 1 117 ? -9.850 12.071 14.060 1.00 29.85 115 ALA A O 1
ATOM 912 N N . VAL A 1 118 ? -9.148 11.631 11.976 1.00 25.79 116 VAL A N 1
ATOM 913 C CA . VAL A 1 118 ? -9.300 13.032 11.605 1.00 22.99 116 VAL A CA 1
ATOM 914 C C . VAL A 1 118 ? -10.747 13.534 11.724 1.00 26.38 116 VAL A C 1
ATOM 915 O O . VAL A 1 118 ? -10.988 14.607 12.286 1.00 26.04 116 VAL A O 1
ATOM 919 N N . ILE A 1 119 ? -11.699 12.801 11.144 1.00 25.16 117 ILE A N 1
ATOM 920 C CA . ILE A 1 119 ? -13.094 13.270 11.081 1.00 30.67 117 ILE A CA 1
ATOM 921 C C . ILE A 1 119 ? -13.766 13.329 12.487 1.00 25.54 117 ILE A C 1
ATOM 922 O O . ILE A 1 119 ? -14.408 14.319 12.862 1.00 24.21 117 ILE A O 1
ATOM 927 N N . MET A 1 120 ? -13.544 12.317 13.295 1.00 25.75 118 MET A N 1
ATOM 928 C CA . MET A 1 120 ? -14.070 12.299 14.690 1.00 23.41 118 MET A CA 1
ATOM 929 C C . MET A 1 120 ? -13.471 13.365 15.561 1.00 25.83 118 MET A C 1
ATOM 930 O O . MET A 1 120 ? -14.157 13.805 16.453 1.00 27.08 118 MET A O 1
ATOM 935 N N . THR A 1 121 ? -12.225 13.799 15.266 1.00 24.39 119 THR A N 1
ATOM 936 C CA . THR A 1 121 ? -11.611 14.875 16.013 1.00 26.55 119 THR A CA 1
ATOM 937 C C . THR A 1 121 ? -12.230 16.197 15.530 1.00 25.28 119 THR A C 1
ATOM 938 O O . THR A 1 121 ? -12.641 17.056 16.381 1.00 25.01 119 THR A O 1
ATOM 942 N N . LEU A 1 122 ? -12.347 16.373 14.199 1.00 26.64 120 LEU A N 1
ATOM 943 C CA . LEU A 1 122 ? -12.922 17.672 13.680 1.00 24.31 120 LEU A CA 1
ATOM 944 C C . LEU A 1 122 ? -14.365 17.820 14.124 1.00 27.00 120 LEU A C 1
ATOM 945 O O . LEU A 1 122 ? -14.862 18.893 14.345 1.00 25.59 120 LEU A O 1
ATOM 950 N N . ASP A 1 123 ? -15.085 16.719 14.236 1.00 21.76 121 ASP A N 1
ATOM 951 C CA . ASP A 1 123 ? -16.459 16.753 14.731 1.00 26.65 121 ASP A CA 1
ATOM 952 C C . ASP A 1 123 ? -16.647 17.333 16.165 1.00 31.44 121 ASP A C 1
ATOM 953 O O . ASP A 1 123 ? -17.778 17.697 16.519 1.00 30.06 121 ASP A O 1
ATOM 958 N N . LEU A 1 124 ? -15.568 17.445 16.965 1.00 29.06 122 LEU A N 1
ATOM 959 C CA . LEU A 1 124 ? -15.692 17.908 18.335 1.00 28.29 122 LEU A CA 1
ATOM 960 C C . LEU A 1 124 ? -15.416 19.390 18.349 1.00 30.30 122 LEU A C 1
ATOM 961 O O . LEU A 1 124 ? -15.562 19.998 19.380 1.00 32.53 122 LEU A O 1
ATOM 966 N N . LEU A 1 125 ? -14.982 19.961 17.240 1.00 27.77 123 LEU A N 1
ATOM 967 C CA . LEU A 1 125 ? -14.515 21.393 17.345 1.00 27.76 123 LEU A CA 1
ATOM 968 C C . LEU A 1 125 ? -15.600 22.472 17.209 1.00 44.46 123 LEU A C 1
ATOM 969 O O . LEU A 1 125 ? -16.365 22.468 16.219 1.00 44.70 123 LEU A O 1
ATOM 974 N N . LYS A 1 126 ? -15.594 23.480 18.112 1.00 34.44 124 LYS A N 1
ATOM 975 C CA . LYS A 1 126 ? -16.665 24.416 18.084 1.00 37.57 124 LYS A CA 1
ATOM 976 C C . LYS A 1 126 ? -16.093 25.669 17.456 1.00 33.40 124 LYS A C 1
ATOM 977 O O . LYS A 1 126 ? -14.864 25.882 17.453 1.00 33.89 124 LYS A O 1
ATOM 983 N N . ASP A 1 127 ? -16.966 26.501 16.930 1.00 37.94 125 ASP A N 1
ATOM 984 C CA . ASP A 1 127 ? -16.568 27.840 16.481 1.00 39.60 125 ASP A CA 1
ATOM 985 C C . ASP A 1 127 ? -15.583 27.884 15.315 1.00 41.83 125 ASP A C 1
ATOM 986 O O . ASP A 1 127 ? -14.869 28.883 15.174 1.00 40.91 125 ASP A O 1
ATOM 991 N N . ILE A 1 128 ? -15.558 26.830 14.501 1.00 34.72 126 ILE A N 1
ATOM 992 C CA . ILE A 1 128 ? -14.759 26.795 13.276 1.00 37.62 126 ILE A CA 1
ATOM 993 C C . ILE A 1 128 ? -15.656 26.832 12.039 1.00 36.22 126 ILE A C 1
ATOM 994 O O . ILE A 1 128 ? -16.795 26.327 12.056 1.00 32.43 126 ILE A O 1
ATOM 999 N N . LYS A 1 129 ? -15.126 27.492 11.014 1.00 37.46 127 LYS A N 1
ATOM 1000 C CA . LYS A 1 129 ? -15.736 27.600 9.694 1.00 43.61 127 LYS A CA 1
ATOM 1001 C C . LYS A 1 129 ? -14.588 27.505 8.662 1.00 39.21 127 LYS A C 1
ATOM 1002 O O . LYS A 1 129 ? -13.503 28.014 8.906 1.00 35.08 127 LYS A O 1
ATOM 1008 N N . PHE A 1 130 ? -14.856 26.867 7.526 1.00 35.92 128 PHE A N 1
ATOM 1009 C CA . PHE A 1 130 ? -13.858 26.721 6.473 1.00 35.14 128 PHE A CA 1
ATOM 1010 C C . PHE A 1 130 ? -13.905 27.936 5.578 1.00 32.02 128 PHE A C 1
ATOM 1011 O O . PHE A 1 130 ? -14.982 28.390 5.226 1.00 36.02 128 PHE A O 1
ATOM 1019 N N . VAL A 1 131 ? -12.741 28.474 5.249 1.00 36.02 129 VAL A N 1
ATOM 1020 C CA . VAL A 1 131 ? -12.702 29.702 4.449 1.00 40.35 129 VAL A CA 1
ATOM 1021 C C . VAL A 1 131 ? -12.873 29.307 2.987 1.00 42.31 129 VAL A C 1
ATOM 1022 O O . VAL A 1 131 ? -13.162 30.137 2.164 1.00 41.89 129 VAL A O 1
ATOM 1026 N N . ILE A 1 132 ? -12.723 28.025 2.663 1.00 32.68 130 ILE A N 1
ATOM 1027 C CA . ILE A 1 132 ? -12.991 27.552 1.268 1.00 33.73 130 ILE A CA 1
ATOM 1028 C C . ILE A 1 132 ? -14.481 27.115 1.129 1.00 34.79 130 ILE A C 1
ATOM 1029 O O . ILE A 1 132 ? -14.944 26.246 1.869 1.00 37.05 130 ILE A O 1
ATOM 1034 N N . PRO A 1 133 ? -15.234 27.714 0.175 1.00 32.55 131 PRO A N 1
ATOM 1035 C CA . PRO A 1 133 ? -16.651 27.351 0.105 1.00 32.25 131 PRO A CA 1
ATOM 1036 C C . PRO A 1 133 ? -16.953 25.884 -0.103 1.00 36.03 131 PRO A C 1
ATOM 1037 O O . PRO A 1 133 ? -17.893 25.374 0.515 1.00 34.78 131 PRO A O 1
ATOM 1041 N N . ALA A 1 134 ? -16.180 25.191 -0.941 1.00 31.70 132 ALA A N 1
ATOM 1042 C CA . ALA A 1 134 ? -16.512 23.784 -1.156 1.00 30.72 132 ALA A CA 1
ATOM 1043 C C . ALA A 1 134 ? -16.392 23.017 0.125 1.00 27.89 132 ALA A C 1
ATOM 1044 O O . ALA A 1 134 ? -17.186 22.095 0.387 1.00 31.04 132 ALA A O 1
ATOM 1046 N N . LEU A 1 135 ? -15.338 23.305 0.900 1.00 30.63 133 LEU A N 1
ATOM 1047 C CA . LEU A 1 135 ? -15.120 22.583 2.177 1.00 33.52 133 LEU A CA 1
ATOM 1048 C C . LEU A 1 135 ? -16.204 22.905 3.205 1.00 27.88 133 LEU A C 1
ATOM 1049 O O . LEU A 1 135 ? -16.676 22.049 3.866 1.00 28.84 133 LEU A O 1
ATOM 1054 N N . GLN A 1 136 ? -16.587 24.178 3.332 1.00 30.64 134 GLN A N 1
ATOM 1055 C CA . GLN A 1 136 ? -17.655 24.565 4.256 1.00 32.08 134 GLN A CA 1
ATOM 1056 C C . GLN A 1 136 ? -18.965 23.896 3.874 1.00 33.06 134 GLN A C 1
ATOM 1057 O O . GLN A 1 136 ? -19.641 23.274 4.723 1.00 35.91 134 GLN A O 1
ATOM 1063 N N . HIS A 1 137 ? -19.272 23.909 2.567 1.00 30.89 135 HIS A N 1
ATOM 1064 C CA . HIS A 1 137 ? -20.525 23.355 2.119 1.00 33.52 135 HIS A CA 1
ATOM 1065 C C . HIS A 1 137 ? -20.456 21.868 2.385 1.00 31.97 135 HIS A C 1
ATOM 1066 O O . HIS A 1 137 ? -21.387 21.271 2.933 1.00 31.51 135 HIS A O 1
ATOM 1073 N N . ALA A 1 138 ? -19.327 21.240 2.084 1.00 29.53 136 ALA A N 1
ATOM 1074 C CA . ALA A 1 138 ? -19.275 19.757 2.336 1.00 25.18 136 ALA A CA 1
ATOM 1075 C C . ALA A 1 138 ? -19.347 19.375 3.837 1.00 25.39 136 ALA A C 1
ATOM 1076 O O . ALA A 1 138 ? -19.762 18.204 4.192 1.00 26.05 136 ALA A O 1
ATOM 1078 N N . PHE A 1 139 ? -18.719 20.205 4.661 1.00 25.37 137 PHE A N 1
ATOM 1079 C CA . PHE A 1 139 ? -18.682 20.078 6.114 1.00 28.81 137 PHE A CA 1
ATOM 1080 C C . PHE A 1 139 ? -20.139 20.099 6.637 1.00 31.08 137 PHE A C 1
ATOM 1081 O O . PHE A 1 139 ? -20.526 19.217 7.399 1.00 30.07 137 PHE A O 1
ATOM 1089 N N . MET A 1 140 ? -20.924 21.111 6.230 1.00 33.09 138 MET A N 1
ATOM 1090 C CA . MET A 1 140 ? -22.408 21.117 6.528 1.00 34.56 138 MET A CA 1
ATOM 1091 C C . MET A 1 140 ? -23.171 19.856 6.101 1.00 36.59 138 MET A C 1
ATOM 1092 O 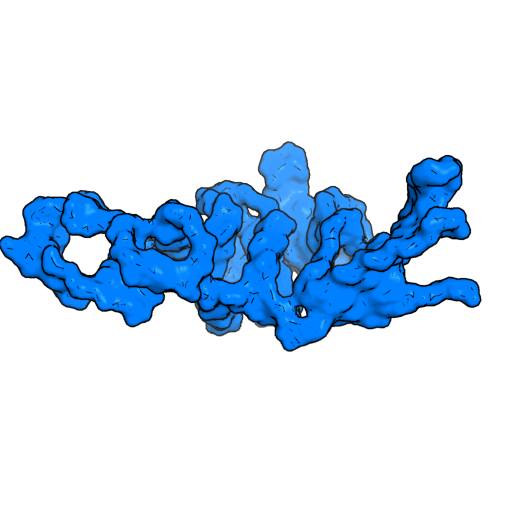O . MET A 1 140 ? -23.965 19.318 6.896 1.00 36.62 138 MET A O 1
ATOM 1097 N N . LYS A 1 141 ? -22.905 19.355 4.885 1.00 31.94 139 LYS A N 1
ATOM 1098 C CA . LYS A 1 141 ? -23.550 18.132 4.406 1.00 35.00 139 LYS A CA 1
ATOM 1099 C C . LYS A 1 141 ? -23.128 16.980 5.297 1.00 33.94 139 LYS A C 1
ATOM 1100 O O . LYS A 1 141 ? -23.944 16.055 5.572 1.00 34.35 139 LYS A O 1
ATOM 1106 N N . HIS A 1 142 ? -21.829 16.967 5.678 1.00 30.94 140 HIS A N 1
ATOM 1107 C CA . HIS A 1 142 ? -21.315 15.912 6.543 1.00 30.56 140 HIS A CA 1
ATOM 1108 C C . HIS A 1 142 ? -22.068 15.998 7.873 1.00 32.03 140 HIS A C 1
ATOM 1109 O O . HIS A 1 142 ? -22.500 15.012 8.411 1.00 31.05 140 HIS A O 1
ATOM 1116 N N . LYS A 1 143 ? -22.218 17.194 8.410 1.00 27.02 141 LYS A N 1
ATOM 1117 C CA . LYS A 1 143 ? -22.911 17.339 9.733 1.00 35.99 141 LYS A CA 1
ATOM 1118 C C . LYS A 1 143 ? -24.348 16.826 9.616 1.00 44.92 141 LYS A C 1
ATOM 1119 O O . LYS A 1 143 ? -24.892 16.278 10.560 1.00 42.80 141 LYS A O 1
ATOM 1125 N N . GLY A 1 144 ? -24.958 17.058 8.452 1.00 43.96 142 GLY A N 1
ATOM 1126 C CA . GLY A 1 144 ? -26.293 16.565 8.115 1.00 39.53 142 GLY A CA 1
ATOM 1127 C C . GLY A 1 144 ? -26.352 15.098 7.775 1.00 38.53 142 GLY A C 1
ATOM 1128 O O . GLY A 1 144 ? -27.404 14.592 7.415 1.00 43.39 142 GLY A O 1
ATOM 1129 N N . GLY A 1 145 ? -25.260 14.370 7.868 1.00 35.92 143 GLY A N 1
ATOM 1130 C CA . GLY A 1 145 ? -25.365 12.908 7.590 1.00 32.95 143 GLY A CA 1
ATOM 1131 C C . GLY A 1 145 ? -24.972 12.455 6.200 1.00 37.75 143 GLY A C 1
ATOM 1132 O O . GLY A 1 145 ? -25.125 11.282 5.859 1.00 43.12 143 GLY A O 1
ATOM 1133 N N . ASP A 1 146 ? -24.371 13.347 5.407 1.00 38.98 144 ASP A N 1
ATOM 1134 C CA . ASP A 1 146 ? -23.966 12.976 4.028 1.00 40.51 144 ASP A CA 1
ATOM 1135 C C . ASP A 1 146 ? -22.451 13.316 3.881 1.00 34.22 144 ASP A C 1
ATOM 1136 O O . ASP A 1 146 ? -22.080 14.427 3.626 1.00 29.88 144 ASP A O 1
ATOM 1141 N N . SER A 1 147 ? -21.610 12.355 4.119 1.00 27.46 145 SER A N 1
ATOM 1142 C CA . SER A 1 147 ? -20.159 12.631 4.363 1.00 33.54 145 SER A CA 1
ATOM 1143 C C . SER A 1 147 ? -19.253 12.432 3.148 1.00 34.14 145 SER A C 1
ATOM 1144 O O . SER A 1 147 ? -18.037 12.631 3.246 1.00 30.53 145 SER A O 1
ATOM 1147 N N . THR A 1 148 ? -19.819 11.990 2.031 1.00 31.79 146 THR A N 1
ATOM 1148 C CA . THR A 1 148 ? -18.974 11.644 0.883 1.00 33.18 146 THR A CA 1
ATOM 1149 C C . THR A 1 148 ? -18.126 12.836 0.398 1.00 29.29 146 THR A C 1
ATOM 1150 O O . THR A 1 148 ? -16.905 12.715 0.275 1.00 31.78 146 THR A O 1
ATOM 1154 N N . ASP A 1 149 ? -18.729 13.977 0.168 1.00 27.37 147 ASP A N 1
ATOM 1155 C CA . ASP A 1 149 ? -17.927 15.026 -0.381 1.00 29.47 147 ASP A CA 1
ATOM 1156 C C . ASP A 1 149 ? -16.838 15.440 0.584 1.00 33.81 147 ASP A C 1
ATOM 1157 O O . ASP A 1 149 ? -15.750 15.813 0.162 1.00 31.58 147 ASP A O 1
ATOM 1162 N N . PHE A 1 150 ? -17.172 15.510 1.874 1.00 31.74 148 PHE A N 1
ATOM 1163 C CA . PHE A 1 150 ? -16.212 16.071 2.836 1.00 29.63 148 PHE A CA 1
ATOM 1164 C C . PHE A 1 150 ? -14.995 15.157 2.966 1.00 27.33 148 PHE A C 1
ATOM 1165 O O . PHE A 1 150 ? -13.844 15.580 3.000 1.00 29.67 148 PHE A O 1
ATOM 1173 N N . ILE A 1 151 ? -15.254 13.895 2.992 1.00 26.32 149 ILE A N 1
ATOM 1174 C CA . ILE A 1 151 ? -14.185 12.960 3.048 1.00 27.88 149 ILE A CA 1
ATOM 1175 C C . ILE A 1 151 ? -13.346 13.029 1.756 1.00 28.89 149 ILE A C 1
ATOM 1176 O O . ILE A 1 151 ? -12.103 13.064 1.855 1.00 29.26 149 ILE A O 1
ATOM 1181 N N . ALA A 1 152 ? -13.977 13.050 0.567 1.00 26.23 150 ALA A N 1
ATOM 1182 C CA . ALA A 1 152 ? -13.212 13.111 -0.700 1.00 25.21 150 ALA A CA 1
ATOM 1183 C C . ALA A 1 152 ? -12.412 14.431 -0.791 1.00 25.05 150 ALA A C 1
ATOM 1184 O O . ALA A 1 152 ? -11.269 14.474 -1.237 1.00 24.68 150 ALA A O 1
ATOM 1186 N N . LEU A 1 153 ? -12.996 15.504 -0.304 1.00 24.76 151 LEU A N 1
ATOM 1187 C CA . LEU A 1 153 ? -12.246 16.732 -0.271 1.00 27.15 151 LEU A CA 1
ATOM 1188 C C . LEU A 1 153 ? -11.021 16.766 0.674 1.00 31.50 151 LEU A C 1
ATOM 1189 O O . LEU A 1 153 ? -9.958 17.274 0.300 1.00 30.59 151 LEU A O 1
ATOM 1194 N N . ILE A 1 154 ? -11.169 16.249 1.906 1.00 30.46 152 ILE A N 1
ATOM 1195 C CA . ILE A 1 154 ? -10.059 16.129 2.824 1.00 32.14 152 ILE A CA 1
ATOM 1196 C C . ILE A 1 154 ? -8.985 15.324 2.130 1.00 29.26 152 ILE A C 1
ATOM 1197 O O . ILE A 1 154 ? -7.823 15.720 2.170 1.00 29.94 152 ILE A O 1
ATOM 1202 N N . MET A 1 155 ? -9.331 14.193 1.528 1.00 28.48 153 MET A N 1
ATOM 1203 C CA . MET A 1 155 ? -8.343 13.403 0.813 1.00 29.58 153 MET A CA 1
ATOM 1204 C C . MET A 1 155 ? -7.653 14.161 -0.373 1.00 34.98 153 MET A C 1
ATOM 1205 O O . MET A 1 155 ? -6.410 14.043 -0.575 1.00 34.88 153 MET A O 1
ATOM 1210 N N . ALA A 1 156 ? -8.434 14.962 -1.114 1.00 33.03 154 ALA A N 1
ATOM 1211 C CA . ALA A 1 156 ? -7.918 15.707 -2.268 1.00 27.18 154 ALA A CA 1
ATOM 1212 C C . ALA A 1 156 ? -6.984 16.799 -1.805 1.00 34.56 154 ALA A C 1
ATOM 1213 O O . ALA A 1 156 ? -5.805 16.853 -2.244 1.00 30.33 154 ALA A O 1
ATOM 1215 N N . TYR A 1 157 ? -7.464 17.608 -0.851 1.00 30.29 155 TYR A N 1
ATOM 1216 C CA . TYR A 1 157 ? -6.633 18.675 -0.289 1.00 30.90 155 TYR A CA 1
ATOM 1217 C C . TYR A 1 157 ? -5.414 18.083 0.476 1.00 34.77 155 TYR A C 1
ATOM 1218 O O . TYR A 1 157 ? -4.362 18.697 0.499 1.00 33.81 155 TYR A O 1
ATOM 1227 N N . GLY A 1 158 ? -5.542 16.858 1.008 1.00 31.61 156 GLY A N 1
ATOM 1228 C CA . GLY A 1 158 ? -4.489 16.253 1.842 1.00 35.43 156 GLY A CA 1
ATOM 1229 C C . GLY A 1 158 ? -3.491 15.407 1.032 1.00 38.92 156 GLY A C 1
ATOM 1230 O O . GLY A 1 158 ? -2.469 14.946 1.531 1.00 37.38 156 GLY A O 1
ATOM 1231 N N . ASN A 1 159 ? -3.801 15.231 -0.245 1.00 36.76 157 ASN A N 1
ATOM 1232 C CA . ASN A 1 159 ? -3.015 14.491 -1.174 1.00 39.09 157 ASN A CA 1
ATOM 1233 C C . ASN A 1 159 ? -2.906 13.098 -0.728 1.00 42.88 157 ASN A C 1
ATOM 1234 O O . ASN A 1 159 ? -1.831 12.544 -0.823 1.00 48.39 157 ASN A O 1
ATOM 1239 N N . CYS A 1 160 ? -4.017 12.552 -0.240 1.00 36.61 158 CYS A N 1
ATOM 1240 C CA . CYS A 1 160 ? -4.110 11.145 0.148 1.00 38.57 158 CYS A CA 1
ATOM 1241 C C . CYS A 1 160 ? -4.348 10.316 -1.085 1.00 49.19 158 CYS A C 1
ATOM 1242 O O . CYS A 1 160 ? -5.078 10.721 -2.006 1.00 53.72 158 CYS A O 1
ATOM 1245 N N . THR A 1 161 ? -3.735 9.144 -1.093 1.00 44.47 159 THR A N 1
ATOM 1246 C CA . THR A 1 161 ? -3.828 8.239 -2.219 1.00 50.97 159 THR A CA 1
ATOM 1247 C C . THR A 1 161 ? -4.767 7.205 -1.672 1.00 48.89 159 THR A C 1
ATOM 1248 O O . THR A 1 161 ? -4.541 6.681 -0.579 1.00 50.34 159 THR A O 1
ATOM 1252 N N . PHE A 1 162 ? -5.859 6.979 -2.384 1.00 44.40 160 PHE A N 1
ATOM 1253 C CA . PHE A 1 162 ? -6.841 6.026 -1.997 1.00 44.38 160 PHE A CA 1
ATOM 1254 C C . PHE A 1 162 ? -6.172 4.672 -1.763 1.00 49.92 160 PHE A C 1
ATOM 1255 O O . PHE A 1 162 ? -5.452 4.161 -2.645 1.00 47.18 160 PHE A O 1
ATOM 1263 N N . GLY A 1 163 ? -6.387 4.116 -0.569 1.00 47.58 161 GLY A N 1
ATOM 1264 C CA . GLY A 1 163 ? -5.922 2.779 -0.202 1.00 36.76 161 GLY A CA 1
ATOM 1265 C C . GLY A 1 163 ? -4.566 2.783 0.500 1.00 44.27 161 GLY A C 1
ATOM 1266 O O . GLY A 1 163 ? -4.113 1.764 0.971 1.00 44.37 161 GLY A O 1
ATOM 1267 N N . ALA A 1 164 ? -3.929 3.937 0.626 1.00 38.11 162 ALA A N 1
ATOM 1268 C CA . ALA A 1 164 ? -2.657 4.025 1.294 1.00 43.41 162 ALA A CA 1
ATOM 1269 C C . ALA A 1 164 ? -2.833 4.580 2.697 1.00 45.92 162 ALA A C 1
ATOM 1270 O O . ALA A 1 164 ? -3.620 5.529 2.892 1.00 47.22 162 ALA A O 1
ATOM 1272 N N . PRO A 1 165 ? -2.042 4.083 3.667 1.00 47.37 163 PRO A N 1
ATOM 1273 C CA . PRO A 1 165 ? -2.116 4.676 5.026 1.00 45.50 163 PRO A CA 1
ATOM 1274 C C . PRO A 1 165 ? -1.583 6.092 4.982 1.00 41.09 163 PRO A C 1
ATOM 1275 O O . PRO A 1 165 ? -0.946 6.446 4.012 1.00 48.04 163 PRO A O 1
ATOM 1279 N N . ASP A 1 166 ? -1.888 6.901 5.990 1.00 40.22 164 ASP A N 1
ATOM 1280 C CA . ASP A 1 166 ? -1.490 8.287 5.984 1.00 41.94 164 ASP A CA 1
ATOM 1281 C C . ASP A 1 166 ? -1.407 8.747 7.421 1.00 42.84 164 ASP A C 1
ATOM 1282 O O . ASP A 1 166 ? -1.715 7.994 8.345 1.00 40.52 164 ASP A O 1
ATOM 1287 N N . ASP A 1 167 ? -0.942 9.967 7.609 1.00 39.02 165 ASP A N 1
ATOM 1288 C CA . ASP A 1 167 ? -0.671 10.551 8.902 1.00 41.30 165 ASP A CA 1
ATOM 1289 C C . ASP A 1 167 ? -1.865 11.415 9.359 1.00 38.93 165 ASP A C 1
ATOM 1290 O O . ASP A 1 167 ? -2.107 12.524 8.814 1.00 32.75 165 ASP A O 1
ATOM 1295 N N . ALA A 1 168 ? -2.592 10.932 10.382 1.00 36.90 166 ALA A N 1
ATOM 1296 C CA . ALA A 1 168 ? -3.737 11.681 10.933 1.00 35.16 166 ALA A CA 1
ATOM 1297 C C . ALA A 1 168 ? -3.369 13.050 11.461 1.00 33.75 166 ALA A C 1
ATOM 1298 O O . ALA A 1 168 ? -4.128 14.009 11.266 1.00 27.65 166 ALA A O 1
ATOM 1300 N N . SER A 1 169 ? -2.234 13.166 12.131 1.00 31.66 167 SER A N 1
ATOM 1301 C CA . SER A 1 169 ? -1.873 14.517 12.641 1.00 33.25 167 SER A CA 1
ATOM 1302 C C . SER A 1 169 ? -1.600 15.452 11.485 1.00 29.54 167 SER A C 1
ATOM 1303 O O . SER A 1 169 ? -1.995 16.623 11.543 1.00 30.78 167 SER A O 1
ATOM 1306 N N . ARG A 1 170 ? -0.909 14.948 10.461 1.00 32.30 168 ARG A N 1
ATOM 1307 C CA . ARG A 1 170 ? -0.595 15.803 9.294 1.00 32.41 168 ARG A CA 1
ATOM 1308 C C . ARG A 1 170 ? -1.903 16.291 8.713 1.00 29.72 168 ARG A C 1
ATOM 1309 O O . ARG A 1 170 ? -2.074 17.468 8.454 1.00 26.20 168 ARG A O 1
ATOM 1317 N N . LEU A 1 171 ? -2.835 15.378 8.498 1.00 27.88 169 LEU A N 1
ATOM 1318 C CA . LEU A 1 171 ? -4.148 15.785 7.901 1.00 32.48 169 LEU A CA 1
ATOM 1319 C C . LEU A 1 171 ? -4.961 16.725 8.721 1.00 30.02 169 LEU A C 1
ATOM 1320 O O . LEU A 1 171 ? -5.575 17.722 8.181 1.00 31.40 169 LEU A O 1
ATOM 1325 N N . LEU A 1 172 ? -5.003 16.502 10.055 1.00 29.02 170 LEU A N 1
ATOM 1326 C CA . LEU A 1 172 ? -5.724 17.476 10.888 1.00 31.28 170 LEU A CA 1
ATOM 1327 C C . LEU A 1 172 ? -5.173 18.822 10.708 1.00 31.78 170 LEU A C 1
ATOM 1328 O O . LEU A 1 172 ? -5.884 19.828 10.628 1.00 28.26 170 LEU A O 1
ATOM 1333 N N . HIS A 1 173 ? -3.846 18.905 10.670 1.00 38.73 171 HIS A N 1
ATOM 1334 C CA . HIS A 1 173 ? -3.298 20.231 10.600 1.00 36.51 171 HIS A CA 1
ATOM 1335 C C . HIS A 1 173 ? -3.492 20.861 9.242 1.00 36.57 171 HIS A C 1
ATOM 1336 O O . HIS A 1 173 ? -3.807 22.038 9.152 1.00 35.13 171 HIS A O 1
ATOM 1343 N N . THR A 1 174 ? -3.441 20.095 8.166 1.00 35.31 172 THR A N 1
ATOM 1344 C CA . THR A 1 174 ? -3.748 20.634 6.859 1.00 39.13 172 THR A CA 1
ATOM 1345 C C . THR A 1 174 ? -5.185 21.034 6.661 1.00 38.49 172 THR A C 1
ATOM 1346 O O . THR A 1 174 ? -5.476 22.033 5.975 1.00 34.10 172 THR A O 1
ATOM 1350 N N . VAL A 1 175 ? -6.098 20.263 7.243 1.00 30.67 173 VAL A N 1
ATOM 1351 C CA . VAL A 1 175 ? -7.476 20.652 7.169 1.00 33.02 173 VAL A CA 1
ATOM 1352 C C . VAL A 1 175 ? -7.701 21.942 7.954 1.00 30.61 173 VAL A C 1
ATOM 1353 O O . VAL A 1 175 ? -8.372 22.796 7.460 1.00 33.31 173 VAL A O 1
ATOM 1357 N N . LEU A 1 176 ? -7.148 22.055 9.172 1.00 29.75 174 LEU A N 1
ATOM 1358 C CA . LEU A 1 176 ? -7.412 23.192 10.002 1.00 30.16 174 LEU A CA 1
ATOM 1359 C C . LEU A 1 176 ? -6.708 24.406 9.453 1.00 28.40 174 LEU A C 1
ATOM 1360 O O . LEU A 1 176 ? -7.176 25.567 9.653 1.00 34.00 174 LEU A O 1
ATOM 1365 N N . ALA A 1 177 ? -5.636 24.200 8.691 1.00 28.84 175 ALA A N 1
ATOM 1366 C CA . ALA A 1 177 ? -5.071 25.411 7.948 1.00 35.37 175 ALA A CA 1
ATOM 1367 C C . ALA A 1 177 ? -6.088 26.068 6.983 1.00 34.50 175 ALA A C 1
ATOM 1368 O O . ALA A 1 177 ? -5.923 27.232 6.620 1.00 35.45 175 ALA A O 1
ATOM 1370 N N . LYS A 1 178 ? -7.149 25.355 6.602 1.00 31.65 176 LYS A N 1
ATOM 1371 C CA . LYS A 1 178 ? -8.199 25.883 5.736 1.00 33.08 176 LYS A CA 1
ATOM 1372 C C . LYS A 1 178 ? -9.382 26.462 6.483 1.00 32.20 176 LYS A C 1
ATOM 1373 O O . LYS A 1 178 ? -10.433 26.757 5.866 1.00 32.98 176 LYS A O 1
ATOM 1379 N N . ALA A 1 179 ? -9.277 26.555 7.820 1.00 33.49 177 ALA A N 1
ATOM 1380 C CA . ALA A 1 179 ? -10.435 26.924 8.623 1.00 34.26 177 ALA A CA 1
ATOM 1381 C C . ALA A 1 179 ? -10.150 28.247 9.299 1.00 36.96 177 ALA A C 1
ATOM 1382 O O . ALA A 1 179 ? -9.006 28.704 9.329 1.00 37.97 177 ALA A O 1
ATOM 1384 N N . GLU A 1 180 ? -11.172 28.853 9.858 1.00 34.87 178 GLU A N 1
ATOM 1385 C CA . GLU A 1 180 ? -10.931 30.006 10.699 1.00 38.68 178 GLU A CA 1
ATOM 1386 C C . GLU A 1 180 ? -11.884 29.938 11.901 1.00 35.91 178 GLU A C 1
ATOM 1387 O O . GLU A 1 180 ? -12.947 29.279 11.882 1.00 42.98 178 GLU A O 1
ATOM 1393 N N . LEU A 1 181 ? -11.465 30.599 12.958 1.00 36.06 179 LEU A N 1
ATOM 1394 C CA . LEU A 1 181 ? -12.190 30.557 14.203 1.00 41.51 179 LEU A CA 1
ATOM 1395 C C . LEU A 1 181 ? 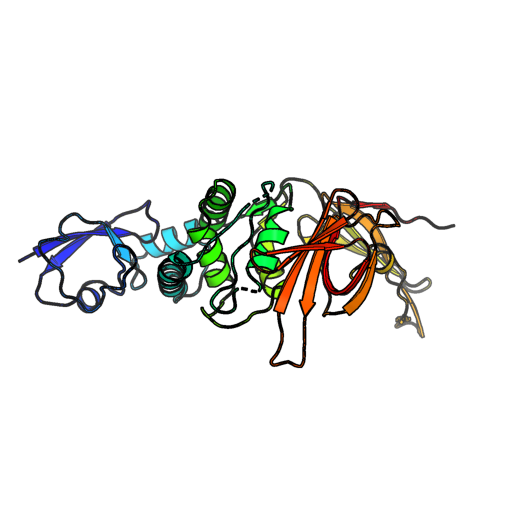-13.272 31.626 14.125 1.00 40.87 179 LEU A C 1
ATOM 1396 O O . LEU A 1 181 ? -13.012 32.712 13.610 1.00 46.69 179 LEU A O 1
ATOM 1401 N N . CYS A 1 182 ? -14.456 31.345 14.644 1.00 45.02 180 CYS A N 1
ATOM 1402 C CA . CYS A 1 182 ? -15.571 32.324 14.648 1.00 47.91 180 CYS A CA 1
ATOM 1403 C C . CYS A 1 182 ? -15.611 33.172 15.923 1.00 48.03 180 CYS A C 1
ATOM 1404 O O . CYS A 1 182 ? -16.560 33.884 16.157 1.00 51.52 180 CYS A O 1
ATOM 1407 N N . CYS A 1 183 ? -14.589 33.064 16.757 1.00 45.68 181 CYS A N 1
ATOM 1408 C CA . CYS A 1 183 ? -14.491 33.837 17.987 1.00 44.91 181 CYS A CA 1
ATOM 1409 C C . CYS A 1 183 ? -13.020 34.290 18.141 1.00 50.07 181 CYS A C 1
ATOM 1410 O O . CYS A 1 183 ? -12.199 33.981 17.271 1.00 47.51 181 CYS A O 1
ATOM 1413 N N . SER A 1 184 ? -12.690 34.992 19.234 1.00 41.54 182 SER A N 1
ATOM 1414 C CA . SER A 1 184 ? -11.331 35.364 19.601 1.00 41.92 182 SER A CA 1
ATOM 1415 C C . SER A 1 184 ? -10.528 34.196 20.151 1.00 38.81 182 SER A C 1
ATOM 1416 O O . SER A 1 184 ? -11.091 33.350 20.854 1.00 35.52 182 SER A O 1
ATOM 1419 N N . ALA A 1 185 ? -9.233 34.138 19.858 1.00 38.15 183 ALA A N 1
ATOM 1420 C CA . ALA A 1 185 ? -8.379 33.258 20.661 1.00 40.72 183 ALA A CA 1
ATOM 1421 C C . ALA A 1 185 ? -7.033 33.901 20.693 1.00 40.28 183 ALA A C 1
ATOM 1422 O O . ALA A 1 185 ? -6.678 34.661 19.784 1.00 36.91 183 ALA A O 1
ATOM 1424 N N . ARG A 1 186 ? -6.266 33.619 21.732 1.00 39.46 184 ARG A N 1
ATOM 1425 C CA . ARG A 1 186 ? -5.020 34.321 21.850 1.00 38.70 184 ARG A CA 1
ATOM 1426 C C . ARG A 1 186 ? -4.044 33.470 22.611 1.00 38.50 184 ARG A C 1
ATOM 1427 O O . ARG A 1 186 ? -4.431 32.809 23.570 1.00 36.24 184 ARG A O 1
ATOM 1435 N N . MET A 1 187 ? -2.773 33.514 22.196 1.00 37.79 185 MET A N 1
ATOM 1436 C CA . MET A 1 187 ? -1.725 32.736 22.856 1.00 39.53 185 MET A CA 1
ATOM 1437 C C . MET A 1 187 ? -0.482 33.653 22.950 1.00 37.37 185 MET A C 1
ATOM 1438 O O . MET A 1 187 ? -0.022 34.147 21.906 1.00 37.68 185 MET A O 1
ATOM 1443 N N . VAL A 1 188 ? 0.009 33.930 24.175 1.00 35.92 186 VAL A N 1
ATOM 1444 C CA . VAL A 1 188 ? 1.215 34.789 24.324 1.00 35.18 186 VAL A CA 1
ATOM 1445 C C . VAL A 1 188 ? 2.372 34.006 24.948 1.00 34.67 186 VAL A C 1
ATOM 1446 O O . VAL A 1 188 ? 2.275 33.587 26.085 1.00 36.76 186 VAL A O 1
ATOM 1450 N N . TRP A 1 189 ? 3.444 33.818 24.167 1.00 31.86 187 TRP A N 1
ATOM 1451 C CA . TRP A 1 189 ? 4.720 33.282 24.612 1.00 38.87 187 TRP A CA 1
ATOM 1452 C C . TRP A 1 189 ? 5.641 34.402 24.994 1.00 42.77 187 TRP A C 1
ATOM 1453 O O . TRP A 1 189 ? 5.692 35.441 24.333 1.00 43.28 187 TRP A O 1
ATOM 1464 N N . ARG A 1 190 ? 6.334 34.228 26.106 1.00 43.81 188 ARG A N 1
ATOM 1465 C CA . ARG A 1 190 ? 7.351 35.199 26.475 1.00 41.03 188 ARG A CA 1
ATOM 1466 C C . ARG A 1 190 ? 8.677 34.458 26.498 1.00 38.25 188 ARG A C 1
ATOM 1467 O O . ARG A 1 190 ? 8.806 33.293 27.039 1.00 35.62 188 ARG A O 1
ATOM 1475 N N . GLU A 1 191 ? 9.654 35.116 25.872 1.00 33.29 189 GLU A N 1
ATOM 1476 C CA . GLU A 1 191 ? 11.036 34.660 25.897 1.00 36.50 189 GLU A CA 1
ATOM 1477 C C . GLU A 1 191 ? 11.856 35.743 26.650 1.00 34.66 189 GLU A C 1
ATOM 1478 O O . GLU A 1 191 ? 11.746 36.948 26.357 1.00 42.26 189 GLU A O 1
ATOM 1484 N N . TRP A 1 192 ? 12.658 35.333 27.630 1.00 36.89 190 TRP A N 1
ATOM 1485 C CA . TRP A 1 192 ? 13.436 36.364 28.348 1.00 34.96 190 TRP A CA 1
ATOM 1486 C C . TRP A 1 192 ? 14.755 35.903 28.888 1.00 36.15 190 TRP A C 1
ATOM 1487 O O . TRP A 1 192 ? 14.995 34.695 29.132 1.00 33.38 190 TRP A O 1
ATOM 1498 N N . CYS A 1 193 ? 15.621 36.898 29.028 1.00 35.82 191 CYS A N 1
ATOM 1499 C CA . CYS A 1 193 ? 16.842 36.838 29.800 1.00 35.78 191 CYS A CA 1
ATOM 1500 C C . CYS A 1 193 ? 16.855 38.075 30.736 1.00 32.94 191 CYS A C 1
ATOM 1501 O O . CYS A 1 193 ? 16.553 39.180 30.300 1.00 33.68 191 CYS A O 1
ATOM 1504 N N . ASN A 1 194 ? 17.301 37.850 31.965 1.00 33.79 192 ASN A N 1
ATOM 1505 C CA . ASN A 1 194 ? 17.277 38.840 33.045 1.00 38.82 192 ASN A CA 1
ATOM 1506 C C . ASN A 1 194 ? 18.324 39.901 32.781 1.00 44.52 192 ASN A C 1
ATOM 1507 O O . ASN A 1 194 ? 18.213 41.022 33.299 1.00 47.34 192 ASN A O 1
ATOM 1512 N N . VAL A 1 195 ? 19.258 39.585 31.874 1.00 40.56 193 VAL A N 1
ATOM 1513 C CA . VAL A 1 195 ? 20.208 40.596 31.317 1.00 49.14 193 VAL A CA 1
ATOM 1514 C C . VAL A 1 195 ? 19.767 41.195 29.956 1.00 46.30 193 VAL A C 1
ATOM 1515 O O . VAL A 1 195 ? 19.684 42.407 29.793 1.00 47.33 193 VAL A O 1
ATOM 1519 N N . CYS A 1 196 ? 19.433 40.338 28.993 1.00 45.61 194 CYS A N 1
ATOM 1520 C CA . CYS A 1 196 ? 19.189 40.767 27.603 1.00 43.64 194 CYS A CA 1
ATOM 1521 C C . CYS A 1 196 ? 17.836 41.396 27.337 1.00 46.15 194 CYS A C 1
ATOM 1522 O O . CYS A 1 196 ? 17.715 42.169 26.394 1.00 48.79 194 CYS A O 1
ATOM 1525 N N . GLY A 1 197 ? 16.820 41.075 28.134 1.00 45.82 195 GLY A N 1
ATOM 1526 C CA . GLY A 1 197 ? 15.493 41.614 27.880 1.00 42.86 195 GLY A CA 1
ATOM 1527 C C . GLY A 1 197 ? 14.435 40.5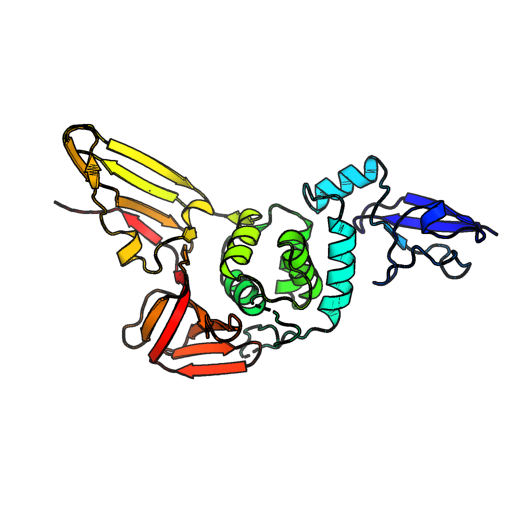61 27.523 1.00 45.30 195 GLY A C 1
ATOM 1528 O O . GLY A 1 197 ? 14.652 39.328 27.641 1.00 43.91 195 GLY A O 1
ATOM 1529 N N . ILE A 1 198 ? 13.284 41.052 27.083 1.00 45.32 196 ILE A N 1
ATOM 1530 C CA . ILE A 1 198 ? 12.058 40.238 26.959 1.00 44.93 196 ILE A CA 1
ATOM 1531 C C . ILE A 1 198 ? 11.545 40.414 25.538 1.00 50.68 196 ILE A C 1
ATOM 1532 O O . ILE A 1 198 ? 11.513 41.532 25.059 1.00 44.40 196 ILE A O 1
ATOM 1537 N N . LYS A 1 199 ? 11.199 39.307 24.863 1.00 45.27 197 LYS A N 1
ATOM 1538 C CA . LYS A 1 199 ? 10.443 39.316 23.603 1.00 49.51 197 LYS A CA 1
ATOM 1539 C C . LYS A 1 199 ? 9.145 38.528 23.772 1.00 46.08 197 LYS A C 1
ATOM 1540 O O . LYS A 1 199 ? 9.201 37.350 24.182 1.00 48.23 197 LYS A O 1
ATOM 1546 N N . ASP A 1 200 ? 8.002 39.175 23.488 1.00 49.80 198 ASP A N 1
ATOM 1547 C CA . ASP A 1 200 ? 6.696 38.491 23.307 1.00 50.53 198 ASP A CA 1
ATOM 1548 C C . ASP A 1 200 ? 6.345 38.019 21.851 1.00 50.53 198 ASP A C 1
ATOM 1549 O O . ASP A 1 200 ? 6.505 38.750 20.860 1.00 46.44 198 ASP A O 1
ATOM 1554 N N . VAL A 1 201 ? 5.895 36.771 21.740 1.00 40.15 199 VAL A N 1
ATOM 1555 C CA . VAL A 1 201 ? 5.290 36.252 20.488 1.00 45.43 199 VAL A CA 1
ATOM 1556 C C . VAL A 1 201 ? 3.784 35.996 20.733 1.00 42.75 199 VAL A C 1
ATOM 1557 O O . VAL A 1 201 ? 3.404 35.176 21.589 1.00 39.26 199 VAL A O 1
ATOM 1561 N N . VAL A 1 202 ? 2.942 36.717 20.003 1.00 38.92 200 VAL A N 1
ATOM 1562 C CA . VAL A 1 202 ? 1.489 36.603 20.113 1.00 41.75 200 VAL A CA 1
ATOM 1563 C C . VAL A 1 202 ? 0.925 35.848 18.899 1.00 44.73 200 VAL A C 1
ATOM 1564 O O . VAL A 1 202 ? 1.178 36.246 17.740 1.00 44.08 200 VAL A O 1
ATOM 1568 N N . LEU A 1 203 ? 0.180 34.767 19.163 1.00 36.49 201 LEU A N 1
ATOM 1569 C CA . LEU A 1 203 ? -0.602 34.070 18.129 1.00 38.85 201 LEU A CA 1
ATOM 1570 C C . LEU A 1 203 ? -2.109 34.247 18.393 1.00 34.94 201 LEU A C 1
ATOM 1571 O O . LEU A 1 203 ? -2.540 34.281 19.559 1.00 38.00 201 LEU A O 1
ATOM 1576 N N . GLN A 1 204 ? -2.899 34.382 17.314 1.00 36.22 202 GLN A N 1
ATOM 1577 C CA . GLN A 1 204 ? -4.354 34.620 17.373 1.00 39.17 202 GLN A CA 1
ATOM 1578 C C . GLN A 1 204 ? -5.121 33.632 16.514 1.00 40.04 202 GLN A C 1
ATOM 1579 O O . GLN A 1 204 ? -4.526 32.997 15.670 1.00 38.54 202 GLN A O 1
ATOM 1585 N N . GLY A 1 205 ? -6.437 33.552 16.723 1.00 41.60 203 GLY A N 1
ATOM 1586 C CA . GLY A 1 205 ? -7.314 32.651 15.969 1.00 38.36 203 GLY A CA 1
ATOM 1587 C C . GLY A 1 205 ? -6.976 31.195 16.150 1.00 41.72 203 GLY A C 1
ATOM 1588 O O . GLY A 1 205 ? -6.543 30.732 17.244 1.00 36.79 203 GLY A O 1
ATOM 1589 N N . LEU A 1 206 ? -7.163 30.446 15.071 1.00 36.28 204 LEU A N 1
ATOM 1590 C CA . LEU A 1 206 ? -6.859 29.030 15.095 1.00 41.46 204 LEU A CA 1
ATOM 1591 C C . LEU A 1 206 ? -5.452 28.703 15.495 1.00 37.83 204 LEU A C 1
ATOM 1592 O O . LEU A 1 206 ? -5.234 27.676 16.110 1.00 38.53 204 LEU A O 1
ATOM 1597 N N . LYS A 1 207 ? -4.491 29.540 15.099 1.00 33.51 205 LYS A N 1
ATOM 1598 C CA . LYS A 1 207 ? -3.086 29.357 15.478 1.00 39.53 205 LYS A CA 1
ATOM 1599 C C . LYS A 1 207 ? -2.846 29.287 16.981 1.00 37.82 205 LYS A C 1
ATOM 1600 O O . LYS A 1 207 ? -1.968 28.528 17.430 1.00 39.56 205 LYS A O 1
ATOM 1606 N N . ALA A 1 208 ? -3.625 30.060 17.747 1.00 30.77 206 ALA A N 1
ATOM 1607 C CA . ALA A 1 208 ? -3.633 29.996 19.214 1.00 30.12 206 ALA A CA 1
ATOM 1608 C C . ALA A 1 208 ? -4.250 28.679 19.788 1.00 34.97 206 ALA A C 1
ATOM 1609 O O . ALA A 1 208 ? -4.161 28.447 20.967 1.00 35.64 206 ALA A O 1
ATOM 1611 N N . CYS A 1 209 ? -4.821 27.808 18.941 1.00 33.08 207 CYS A N 1
ATOM 1612 C CA . CYS A 1 209 ? -5.589 26.700 19.456 1.00 27.85 207 CYS A CA 1
ATOM 1613 C C . CYS A 1 209 ? -4.968 25.397 19.144 1.00 30.77 207 CYS A C 1
ATOM 1614 O O . CYS A 1 209 ? -5.608 24.409 19.466 1.00 31.12 207 CYS A O 1
ATOM 1617 N N . CYS A 1 210 ? -3.846 25.404 18.426 1.00 25.78 208 CYS A N 1
ATOM 1618 C CA . CYS A 1 210 ? -3.162 24.119 18.043 1.00 28.78 208 CYS A CA 1
ATOM 1619 C C . CYS A 1 210 ? -1.701 24.237 18.428 1.00 34.87 208 CYS A C 1
ATOM 1620 O O . CYS A 1 210 ? -1.084 25.312 18.231 1.00 38.11 208 CYS A O 1
ATOM 1623 N N . TYR A 1 211 ? -1.087 23.151 18.908 1.00 29.14 209 TYR A N 1
ATOM 1624 C CA . TYR A 1 211 ? 0.309 23.235 19.231 1.00 28.73 209 TYR A CA 1
ATOM 1625 C C . TYR A 1 211 ? 0.868 21.868 19.027 1.00 34.31 209 TYR A C 1
ATOM 1626 O O . TYR A 1 211 ? 0.229 20.939 19.422 1.00 27.03 209 TYR A O 1
ATOM 1635 N N . VAL A 1 212 ? 1.999 21.785 18.347 1.00 32.40 210 VAL A N 1
ATOM 1636 C CA . VAL A 1 212 ? 2.692 20.553 18.132 1.00 33.53 210 VAL A CA 1
ATOM 1637 C C . VAL A 1 212 ? 3.960 20.496 18.948 1.00 32.30 210 VAL A C 1
ATOM 1638 O O . VAL A 1 212 ? 4.791 21.357 18.837 1.00 31.13 210 VAL A O 1
ATOM 1642 N N . GLY A 1 213 ? 4.134 19.388 19.684 1.00 28.19 211 GLY A N 1
ATOM 1643 C CA . GLY A 1 213 ? 5.322 19.173 20.478 1.00 28.21 211 GLY A CA 1
ATOM 1644 C C . GLY A 1 213 ? 5.069 18.911 21.952 1.00 31.27 211 GLY A C 1
ATOM 1645 O O . GLY A 1 213 ? 6.016 18.502 22.646 1.00 30.13 211 GLY A O 1
ATOM 1646 N N . VAL A 1 214 ? 3.837 19.162 22.455 1.00 30.98 212 VAL A N 1
ATOM 1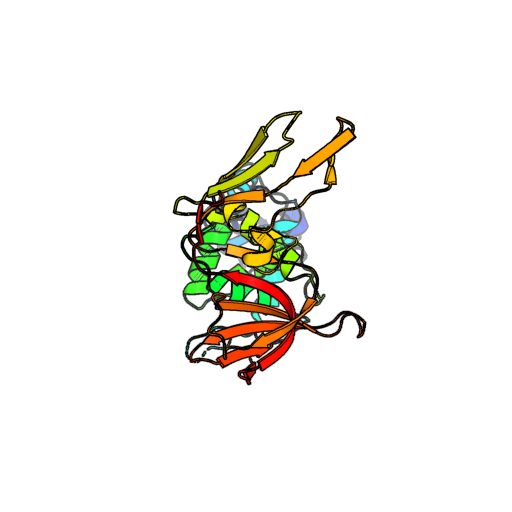647 C CA . VAL A 1 214 ? 3.452 18.703 23.835 1.00 32.45 212 VAL A CA 1
ATOM 1648 C C . VAL A 1 214 ? 2.068 18.111 23.681 1.00 34.20 212 VAL A C 1
ATOM 1649 O O . VAL A 1 214 ? 1.353 18.376 22.669 1.00 32.09 212 VAL A O 1
ATOM 1653 N N . GLN A 1 215 ? 1.695 17.277 24.660 1.00 31.59 213 GLN A N 1
ATOM 1654 C CA . GLN A 1 215 ? 0.385 16.628 24.658 1.00 30.12 213 GLN A CA 1
ATOM 1655 C C . GLN A 1 215 ? -0.419 16.910 25.951 1.00 35.36 213 GLN A C 1
ATOM 1656 O O . GLN A 1 215 ? -1.539 16.346 26.106 1.00 30.44 213 GLN A O 1
ATOM 1662 N N . THR A 1 216 ? 0.090 17.810 26.838 1.00 30.20 214 THR A N 1
ATOM 1663 C CA . THR A 1 216 ? -0.667 18.180 28.080 1.00 27.47 214 THR A CA 1
ATOM 1664 C C . THR A 1 216 ? -0.558 19.654 28.232 1.00 29.08 214 THR A C 1
ATOM 1665 O O . THR A 1 216 ? 0.446 20.193 27.787 1.00 26.83 214 THR A O 1
ATOM 1669 N N . VAL A 1 217 ? -1.549 20.243 28.881 1.00 30.49 215 VAL A N 1
ATOM 1670 C CA . VAL A 1 217 ? -1.538 21.676 29.256 1.00 30.26 215 VAL A CA 1
ATOM 1671 C C . VAL A 1 217 ? -0.438 22.023 30.295 1.00 29.81 215 VAL A C 1
ATOM 1672 O O . VAL A 1 217 ? 0.131 23.130 30.233 1.00 36.31 215 VAL A O 1
ATOM 1676 N N . GLU A 1 218 ? -0.218 21.136 31.276 1.00 37.14 216 GLU A N 1
ATOM 1677 C CA . GLU A 1 218 ? 0.964 21.244 32.197 1.00 39.21 216 GLU A CA 1
ATOM 1678 C C . GLU A 1 218 ? 2.251 21.381 31.426 1.00 33.29 216 GLU A C 1
ATOM 1679 O O . GLU A 1 218 ? 3.011 22.287 31.725 1.00 33.69 216 GLU A O 1
ATOM 1685 N N . ASP A 1 219 ? 2.511 20.484 30.453 1.00 34.75 217 ASP A N 1
ATOM 1686 C CA . ASP A 1 219 ? 3.739 20.619 29.615 1.00 34.72 217 ASP A CA 1
ATOM 1687 C C . ASP A 1 219 ? 3.733 21.870 28.807 1.00 34.49 217 ASP A C 1
ATOM 1688 O O . ASP A 1 219 ? 4.775 22.531 28.703 1.00 34.14 217 ASP A O 1
ATOM 1693 N N . LEU A 1 220 ? 2.567 22.254 28.301 1.00 29.96 218 LEU A N 1
ATOM 1694 C CA . LEU A 1 220 ? 2.490 23.434 27.453 1.00 35.48 218 LEU A CA 1
ATOM 1695 C C . LEU A 1 220 ? 2.887 24.662 28.205 1.00 32.43 218 LEU A C 1
ATOM 1696 O O . LEU A 1 220 ? 3.480 25.602 27.618 1.00 31.34 218 LEU A O 1
ATOM 1701 N N . ARG A 1 221 ? 2.532 24.685 29.485 1.00 32.63 219 ARG A N 1
ATOM 1702 C CA . ARG A 1 221 ? 2.663 25.904 30.310 1.00 34.41 219 ARG A CA 1
ATOM 1703 C C . ARG A 1 221 ? 3.998 25.951 31.080 1.00 36.95 219 ARG A C 1
ATOM 1704 O O . ARG A 1 221 ? 4.331 26.923 31.770 1.00 33.96 219 ARG A O 1
ATOM 1712 N N . ALA A 1 222 ? 4.741 24.873 31.009 1.00 32.27 220 ALA A N 1
ATOM 1713 C CA . ALA A 1 222 ? 6.012 24.796 31.772 1.00 35.93 220 ALA A CA 1
ATOM 1714 C C . ALA A 1 222 ? 7.076 25.768 31.213 1.00 29.89 220 ALA A C 1
ATOM 1715 O O . ALA A 1 222 ? 7.050 26.126 30.037 1.00 31.40 220 ALA A O 1
ATOM 1717 N N . ARG A 1 223 ? 8.071 26.070 32.042 1.00 31.58 221 ARG A N 1
ATOM 1718 C CA . ARG A 1 223 ? 9.164 26.963 31.666 1.00 36.03 221 ARG A CA 1
ATOM 1719 C C . ARG A 1 223 ? 10.255 26.128 30.988 1.00 37.17 221 ARG A C 1
ATOM 1720 O O . ARG A 1 223 ? 10.600 25.055 31.469 1.00 36.57 221 ARG A O 1
ATOM 1728 N N . MET A 1 224 ? 10.754 26.597 29.838 1.00 33.67 222 MET A N 1
ATOM 1729 C CA . MET A 1 224 ? 11.963 25.993 29.249 1.00 38.40 222 MET A CA 1
ATOM 1730 C C . MET A 1 224 ? 13.082 26.996 29.331 1.00 33.75 222 MET A C 1
ATOM 1731 O O . MET A 1 224 ? 12.861 28.243 29.180 1.00 39.30 222 MET A O 1
ATOM 1736 N N . THR A 1 225 ? 14.285 26.461 29.514 1.00 36.80 223 THR A N 1
ATOM 1737 C CA . THR A 1 225 ? 15.468 27.270 29.725 1.00 37.89 223 THR A CA 1
ATOM 1738 C C . THR A 1 225 ? 16.647 26.753 28.866 1.00 36.99 223 THR A C 1
ATOM 1739 O O . THR A 1 225 ? 16.881 25.578 28.764 1.00 33.09 223 THR A O 1
ATOM 1743 N N . TYR A 1 226 ? 17.426 27.638 28.262 1.00 35.20 224 TYR A N 1
ATOM 1744 C CA . TYR A 1 226 ? 18.664 27.116 27.613 1.00 35.34 224 TYR A CA 1
ATOM 1745 C C . TYR A 1 226 ? 19.685 28.302 27.623 1.00 39.83 224 TYR A C 1
ATOM 1746 O O . TYR A 1 226 ? 19.387 29.353 28.246 1.00 33.02 224 TYR A O 1
ATOM 1755 N N . VAL A 1 227 ? 20.846 28.131 26.967 1.00 37.66 225 VAL A N 1
ATOM 1756 C CA . VAL A 1 227 ? 21.959 29.085 27.077 1.00 35.38 225 VAL A CA 1
ATOM 1757 C C . VAL A 1 227 ? 21.521 30.327 26.352 1.00 35.62 225 VAL A C 1
ATOM 1758 O O . VAL A 1 227 ? 20.905 30.238 25.261 1.00 37.12 225 VAL A O 1
ATOM 1762 N N . CYS A 1 228 ? 21.746 31.462 27.002 1.00 35.29 226 CYS A N 1
ATOM 1763 C CA . CYS A 1 228 ? 21.525 32.762 26.360 1.00 33.12 226 CYS A CA 1
ATOM 1764 C C . CYS A 1 228 ? 22.794 33.171 25.599 1.00 39.46 226 CYS A C 1
ATOM 1765 O O . CYS A 1 228 ? 23.894 32.748 25.972 1.00 39.95 226 CYS A O 1
ATOM 1768 N N . GLN A 1 229 ? 22.615 33.952 24.530 1.00 35.40 227 GLN A N 1
ATOM 1769 C CA . GLN A 1 229 ? 23.744 34.534 23.796 1.00 41.69 227 GLN A CA 1
ATOM 1770 C C . GLN A 1 229 ? 24.660 35.455 24.652 1.00 45.17 227 GLN A C 1
ATOM 1771 O O . GLN A 1 229 ? 25.797 35.700 24.281 1.00 40.78 227 GLN A O 1
ATOM 1777 N N . CYS A 1 230 ? 24.192 35.965 25.786 1.00 40.91 228 CYS A N 1
ATOM 1778 C CA . CYS A 1 230 ? 25.095 36.752 26.651 1.00 37.07 228 CYS A CA 1
ATOM 1779 C C . CYS A 1 230 ? 26.043 35.861 27.464 1.00 38.43 228 CYS A C 1
ATOM 1780 O O . CYS A 1 230 ? 26.923 36.361 28.216 1.00 36.62 228 CYS A O 1
ATOM 1783 N N . GLY A 1 231 ? 25.885 34.536 27.371 1.00 35.99 229 GLY A N 1
ATOM 1784 C CA . GLY A 1 231 ? 26.619 33.641 28.257 1.00 37.06 229 GLY A CA 1
ATOM 1785 C C . GLY A 1 231 ? 25.793 33.159 29.457 1.00 43.88 229 GLY A C 1
ATOM 1786 O O . GLY A 1 231 ? 26.200 32.229 30.159 1.00 39.10 229 GLY A O 1
ATOM 1787 N N . GLY A 1 232 ? 24.632 33.787 29.693 1.00 46.60 230 GLY A N 1
ATOM 1788 C CA . GLY A 1 232 ? 23.756 33.387 30.800 1.00 42.04 230 GLY A CA 1
ATOM 1789 C C . GLY A 1 232 ? 22.693 32.372 30.371 1.00 44.59 230 GLY A C 1
ATOM 1790 O O . GLY A 1 232 ? 22.984 31.428 29.599 1.00 43.48 230 GLY A O 1
ATOM 1791 N N . GLU A 1 233 ? 21.470 32.577 30.880 1.00 43.61 231 GLU A N 1
ATOM 1792 C CA . GLU A 1 233 ? 20.329 31.667 30.696 1.00 40.40 231 GLU A CA 1
ATOM 1793 C C . GLU A 1 233 ? 19.212 32.441 30.069 1.00 42.11 231 GLU A C 1
ATOM 1794 O O . GLU A 1 233 ? 19.060 33.643 30.324 1.00 35.36 231 GLU A O 1
ATOM 1800 N N . ARG A 1 234 ? 18.418 31.726 29.276 1.00 37.67 232 ARG A N 1
ATOM 1801 C CA . ARG A 1 234 ? 17.351 32.294 28.464 1.00 40.21 232 ARG A CA 1
ATOM 1802 C C . ARG A 1 234 ? 16.145 31.398 28.766 1.00 34.90 232 ARG A C 1
ATOM 1803 O O . ARG A 1 234 ? 16.308 30.213 28.856 1.00 34.19 232 ARG A O 1
ATOM 1811 N N . HIS A 1 235 ? 14.953 31.952 28.918 1.00 34.30 233 HIS A N 1
ATOM 1812 C CA . HIS A 1 235 ? 13.769 31.122 29.179 1.00 32.05 233 HIS A CA 1
ATOM 1813 C C . HIS A 1 235 ? 12.647 31.319 28.181 1.00 31.50 233 HIS A C 1
ATOM 1814 O O . HIS A 1 235 ? 12.518 32.365 27.561 1.00 31.33 233 HIS A O 1
ATOM 1821 N N . ARG A 1 236 ? 11.796 30.331 28.013 1.00 32.47 234 ARG A N 1
ATOM 1822 C CA A ARG A 1 236 ? 10.607 30.461 27.162 0.54 34.98 234 ARG A CA 1
ATOM 1823 C CA B ARG A 1 236 ? 10.572 30.577 27.225 0.46 32.66 234 ARG A CA 1
ATOM 1824 C C . ARG A 1 236 ? 9.407 29.970 27.978 1.00 33.67 234 ARG A C 1
ATOM 1825 O O . ARG A 1 236 ? 9.454 28.817 28.511 1.00 28.43 234 ARG A O 1
ATOM 1840 N N . GLN A 1 237 ? 8.364 30.762 28.058 1.00 33.19 235 GLN A N 1
ATOM 1841 C CA . GLN A 1 237 ? 7.183 30.299 28.785 1.00 32.35 235 GLN A CA 1
ATOM 1842 C C . GLN A 1 237 ? 5.901 30.862 28.247 1.00 34.16 235 GLN A C 1
ATOM 1843 O O . GLN A 1 237 ? 5.845 32.038 27.871 1.00 32.89 235 GLN A O 1
ATOM 1849 N N . LEU A 1 238 ? 4.847 30.031 28.214 1.00 32.61 236 LEU A N 1
ATOM 1850 C CA . LEU A 1 238 ? 3.489 30.533 27.944 1.00 37.06 236 LEU A CA 1
ATOM 1851 C C . LEU A 1 238 ? 2.921 31.475 29.083 1.00 34.61 236 LEU A C 1
ATOM 1852 O O . LEU A 1 238 ? 2.813 31.086 30.236 1.00 34.97 236 LEU A O 1
ATOM 1857 N N . VAL A 1 239 ? 2.620 32.737 28.772 1.00 38.19 237 VAL A N 1
ATOM 1858 C CA . VAL A 1 239 ? 2.144 33.622 29.828 1.00 35.81 237 VAL A CA 1
ATOM 1859 C C . VAL A 1 239 ? 0.636 33.991 29.723 1.00 38.10 237 VAL A C 1
ATOM 1860 O O . VAL A 1 239 ? -0.013 34.378 30.726 1.00 34.63 237 VAL A O 1
ATOM 1864 N N . GLU A 1 240 ? 0.061 33.829 28.538 1.00 32.48 238 GLU A N 1
ATOM 1865 C CA . GLU A 1 240 ? -1.389 34.061 28.435 1.00 37.08 238 GLU A CA 1
ATOM 1866 C C . GLU A 1 240 ? -1.982 33.158 27.366 1.00 39.34 238 GLU A C 1
ATOM 1867 O O . GLU A 1 240 ? -1.370 32.909 26.327 1.00 35.28 238 GLU A O 1
ATOM 1873 N N . HIS A 1 241 ? -3.173 32.654 27.643 1.00 41.35 239 HIS A N 1
ATOM 1874 C CA . HIS A 1 241 ? -3.813 31.706 26.748 1.00 35.35 239 HIS A CA 1
ATOM 1875 C C . HIS A 1 241 ? -5.311 31.797 26.851 1.00 36.27 239 HIS A C 1
ATOM 1876 O O . HIS A 1 241 ? -5.893 31.508 27.886 1.00 35.34 239 HIS A O 1
ATOM 1883 N N . THR A 1 242 ? -5.959 32.174 25.762 1.00 35.30 240 THR A N 1
ATOM 1884 C CA . THR A 1 242 ? -7.403 32.246 25.795 1.00 37.13 240 THR A CA 1
ATOM 1885 C C . THR A 1 242 ? -7.969 31.683 24.488 1.00 36.09 240 THR A C 1
ATOM 1886 O O . THR A 1 242 ? -7.705 32.220 23.410 1.00 35.94 240 THR A O 1
ATOM 1890 N N . THR A 1 243 ? -8.689 30.559 24.573 1.00 37.80 241 THR A N 1
ATOM 1891 C CA . THR A 1 243 ? -9.176 29.877 23.365 1.00 32.41 241 THR A CA 1
ATOM 1892 C C . THR A 1 243 ? -10.515 29.156 23.661 1.00 34.31 241 THR A C 1
ATOM 1893 O O . THR A 1 243 ? -10.898 28.957 24.846 1.00 37.55 241 THR A O 1
ATOM 1897 N N . PRO A 1 244 ? -11.246 28.755 22.593 1.00 32.77 242 PRO A N 1
ATOM 1898 C CA . PRO A 1 244 ? -12.514 28.085 22.751 1.00 34.18 242 PRO A CA 1
ATOM 1899 C C . PRO A 1 244 ? -12.243 26.585 22.865 1.00 33.14 242 PRO A C 1
ATOM 1900 O O . PRO A 1 244 ? -13.083 25.854 23.367 1.00 33.89 242 PRO A O 1
ATOM 1904 N N . TRP A 1 245 ? -11.029 26.156 22.518 1.00 32.14 243 TRP A N 1
ATOM 1905 C CA . TRP A 1 245 ? -10.612 24.702 22.627 1.00 29.36 243 TRP A CA 1
ATOM 1906 C C . TRP A 1 245 ? -9.124 24.657 22.314 1.00 29.05 243 TRP A C 1
ATOM 1907 O O . TRP A 1 245 ? -8.503 25.702 22.033 1.00 28.73 243 TRP A O 1
ATOM 1918 N N . LEU A 1 246 ? -8.466 23.524 22.482 1.00 25.56 244 LEU A N 1
ATOM 1919 C CA . LEU A 1 246 ? -7.030 23.529 22.310 1.00 29.23 244 LEU A CA 1
ATOM 1920 C C . LEU A 1 246 ? -6.656 22.131 21.845 1.00 27.96 244 LEU A C 1
ATOM 1921 O O . LEU A 1 246 ? -6.970 21.155 22.559 1.00 29.52 244 LEU A O 1
ATOM 1926 N N . LEU A 1 247 ? -6.037 22.038 20.653 1.00 27.50 245 LEU A N 1
ATOM 1927 C CA . LEU A 1 247 ? -5.565 20.716 20.193 1.00 26.88 245 LEU A CA 1
ATOM 1928 C C . LEU A 1 247 ? -4.044 20.595 20.296 1.00 29.52 245 LEU A C 1
ATOM 1929 O O . LEU A 1 247 ? -3.262 21.421 19.727 1.00 27.39 245 LEU A O 1
ATOM 1934 N N . LEU A 1 248 ? -3.571 19.515 20.934 1.00 27.46 246 LEU A N 1
ATOM 1935 C CA . LEU A 1 248 ? -2.128 19.315 21.127 1.00 26.02 246 LEU A CA 1
ATOM 1936 C C . LEU A 1 248 ? -1.695 18.040 20.460 1.00 33.71 246 LEU A C 1
ATOM 1937 O O . LEU A 1 248 ? -2.510 17.120 20.409 1.00 31.49 246 LEU A O 1
ATOM 1942 N N . SER A 1 249 ? -0.525 18.030 19.821 1.00 30.64 247 SER A N 1
ATOM 1943 C CA . SER A 1 249 ? -0.082 16.831 19.110 1.00 29.21 247 SER A CA 1
ATOM 1944 C C . SER A 1 249 ? 1.354 16.513 19.347 1.00 28.52 247 SER A C 1
ATOM 1945 O O . SER A 1 249 ? 2.162 17.345 19.393 1.00 27.46 247 SER A O 1
ATOM 1948 N N . GLY A 1 250 ? 1.724 15.226 19.386 1.00 25.92 248 GLY A N 1
ATOM 1949 C CA . GLY A 1 250 ? 3.114 14.895 19.286 1.00 24.42 248 GLY A CA 1
ATOM 1950 C C . GLY A 1 250 ? 3.170 13.479 18.685 1.00 28.67 248 GLY A C 1
ATOM 1951 O O . GLY A 1 250 ? 2.151 12.954 18.305 1.00 24.91 248 GLY A O 1
ATOM 1952 N N . THR A 1 251 ? 4.360 12.941 18.577 1.00 25.66 249 THR A N 1
ATOM 1953 C CA . THR A 1 251 ? 4.590 11.648 17.935 1.00 32.91 249 THR A CA 1
ATOM 1954 C C . THR A 1 251 ? 4.056 10.673 18.925 1.00 30.31 249 THR A C 1
ATOM 1955 O O . THR A 1 251 ? 3.855 10.999 20.114 1.00 29.67 249 THR A O 1
ATOM 1959 N N . PRO A 1 252 ? 3.763 9.444 18.455 1.00 34.32 250 PRO A N 1
ATOM 1960 C CA . PRO A 1 252 ? 3.103 8.507 19.331 1.00 34.41 250 PRO A CA 1
ATOM 1961 C C . PRO A 1 252 ? 3.878 8.349 20.622 1.00 36.83 250 PRO A C 1
ATOM 1962 O O . PRO A 1 252 ? 5.088 8.096 20.579 1.00 38.38 250 PRO A O 1
ATOM 1966 N N . ASN A 1 253 ? 3.194 8.456 21.752 1.00 32.66 251 ASN A N 1
ATOM 1967 C CA . ASN A 1 253 ? 3.866 8.589 23.068 1.00 38.16 251 ASN A CA 1
ATOM 1968 C C . ASN A 1 253 ? 3.143 7.670 24.064 1.00 39.75 251 ASN A C 1
ATOM 1969 O O . ASN A 1 253 ? 1.972 7.898 24.375 1.00 37.67 251 ASN A O 1
ATOM 1974 N N . GLU A 1 254 ? 3.798 6.603 24.527 1.00 42.23 252 GLU A N 1
ATOM 1975 C CA . GLU A 1 254 ? 3.116 5.648 25.407 1.00 44.40 252 GLU A CA 1
ATOM 1976 C C . GLU A 1 254 ? 2.765 6.337 26.749 1.00 48.29 252 GLU A C 1
ATOM 1977 O O . GLU A 1 254 ? 3.605 6.992 27.342 1.00 44.25 252 GLU A O 1
ATOM 1983 N N . LYS A 1 255 ? 1.508 6.263 27.173 1.00 39.65 253 LYS A N 1
ATOM 1984 C CA . LYS A 1 255 ? 1.073 6.958 28.359 1.00 45.94 253 LYS A CA 1
ATOM 1985 C C . LYS A 1 255 ? 0.064 6.060 29.049 1.00 38.38 253 LYS A C 1
ATOM 1986 O O . LYS A 1 255 ? -0.549 5.219 28.389 1.00 43.33 253 LYS A O 1
ATOM 1992 N N . LEU A 1 256 ? -0.116 6.250 30.355 1.00 40.37 254 LEU A N 1
ATOM 1993 C CA . LEU A 1 256 ? -1.231 5.630 31.063 1.00 45.36 254 LEU A CA 1
ATOM 1994 C C . LEU A 1 256 ? -2.352 6.662 31.134 1.00 40.86 254 LEU A C 1
ATOM 1995 O O . LEU A 1 256 ? -2.250 7.712 31.838 1.00 42.61 254 LEU A O 1
ATOM 2000 N N . VAL A 1 257 ? -3.405 6.404 30.372 1.00 33.75 255 VAL A N 1
ATOM 2001 C CA . VAL A 1 257 ? -4.522 7.347 30.374 1.00 37.07 255 VAL A CA 1
ATOM 2002 C C . VAL A 1 257 ? -5.551 6.803 31.334 1.00 38.66 255 VAL A C 1
ATOM 2003 O O . VAL A 1 257 ? -5.845 5.597 31.288 1.00 35.79 255 VAL A O 1
ATOM 2007 N N . THR A 1 258 ? -6.013 7.641 32.255 1.00 31.23 256 THR A N 1
ATOM 2008 C CA . THR A 1 258 ? -7.092 7.238 33.239 1.00 33.01 256 THR A CA 1
ATOM 2009 C C . THR A 1 258 ? -8.173 8.304 33.398 1.00 35.85 256 THR A C 1
ATOM 2010 O O . THR A 1 258 ? -7.901 9.539 33.465 1.00 32.86 256 THR A O 1
ATOM 2014 N N . THR A 1 259 ? -9.407 7.837 33.565 1.00 31.82 257 THR A N 1
ATOM 2015 C CA . THR A 1 259 ? -10.490 8.747 33.922 1.00 37.16 257 THR A CA 1
ATOM 2016 C C . THR A 1 259 ? -10.687 8.959 35.465 1.00 37.98 257 THR A C 1
ATOM 2017 O O . THR A 1 259 ? -11.497 9.816 35.898 1.00 37.02 257 THR A O 1
ATOM 2021 N N . SER A 1 260 ? -9.921 8.234 36.287 1.00 32.46 258 SER A N 1
ATOM 2022 C CA . SER A 1 260 ? -10.160 8.244 37.754 1.00 35.38 258 SER A CA 1
ATOM 2023 C C . SER A 1 260 ? -9.890 9.631 38.327 1.00 35.70 258 SER A C 1
ATOM 2024 O O . SER A 1 260 ? -10.396 10.015 39.379 1.00 39.56 258 SER A O 1
ATOM 2027 N N . THR A 1 261 ? -9.131 10.395 37.561 1.00 34.28 259 THR A N 1
ATOM 2028 C CA . THR A 1 261 ? -8.662 11.683 37.970 1.00 37.28 259 THR A CA 1
ATOM 2029 C C . THR A 1 261 ? -9.512 12.835 37.336 1.00 36.96 259 THR A C 1
ATOM 2030 O O . THR A 1 261 ? -9.259 14.045 37.573 1.00 39.83 259 THR A O 1
ATOM 2034 N N . ALA A 1 262 ? -10.542 12.455 36.579 1.00 37.38 260 ALA A N 1
ATOM 2035 C CA . ALA A 1 262 ? -11.435 13.411 35.880 1.00 39.22 260 ALA A CA 1
ATOM 2036 C C . ALA A 1 262 ? -10.598 14.427 35.097 1.00 32.27 260 ALA A C 1
ATOM 2037 O O . ALA A 1 262 ? -10.711 15.635 35.330 1.00 33.89 260 ALA A O 1
ATOM 2039 N N . PRO A 1 263 ? -9.728 13.931 34.222 1.00 33.85 261 PRO A N 1
ATOM 2040 C CA . PRO A 1 263 ? -8.824 14.839 33.461 1.00 38.38 261 PRO A CA 1
ATOM 2041 C C . PRO A 1 263 ? -9.598 15.823 32.553 1.00 36.13 261 PRO A C 1
ATOM 2042 O O . PRO A 1 263 ? -10.784 15.576 32.206 1.00 32.52 261 PRO A O 1
ATOM 2046 N N . ASP A 1 264 ? -8.960 16.936 32.183 1.00 36.80 262 ASP A N 1
ATOM 2047 C CA . ASP A 1 264 ? -9.671 17.988 31.439 1.00 37.66 262 ASP A CA 1
ATOM 2048 C C . ASP A 1 264 ? -9.803 17.724 29.940 1.00 37.73 262 ASP A C 1
ATOM 2049 O O . ASP A 1 264 ? -10.592 18.364 29.289 1.00 39.06 262 ASP A O 1
ATOM 2054 N N . PHE A 1 265 ? -9.031 16.778 29.396 1.00 36.05 263 PHE A N 1
ATOM 2055 C CA . PHE A 1 265 ? -9.085 16.582 27.946 1.00 33.94 263 PHE A CA 1
ATOM 2056 C C . PHE A 1 265 ? -10.402 15.847 27.661 1.00 32.11 263 PHE A C 1
ATOM 2057 O O . PHE A 1 265 ? -10.929 15.177 28.556 1.00 34.69 263 PHE A O 1
ATOM 2065 N N . VAL A 1 266 ? -10.945 16.021 26.470 1.00 29.44 264 VAL A N 1
ATOM 2066 C CA . VAL A 1 266 ? -12.234 15.437 26.083 1.00 31.54 264 VAL A CA 1
ATOM 2067 C C . VAL A 1 266 ? -12.076 14.297 25.093 1.00 30.25 264 VAL A C 1
ATOM 2068 O O . VAL A 1 266 ? -13.001 13.522 24.873 1.00 34.91 264 VAL A O 1
ATOM 2072 N N . ALA A 1 267 ? -10.931 14.218 24.419 1.00 30.85 265 ALA A N 1
ATOM 2073 C CA . ALA A 1 267 ? -10.709 13.211 23.397 1.00 29.85 265 ALA A CA 1
ATOM 2074 C C . ALA A 1 267 ? -9.235 13.153 23.009 1.00 30.66 265 ALA A C 1
ATOM 2075 O O . ALA A 1 267 ? -8.503 14.076 23.263 1.00 28.40 265 ALA A O 1
ATOM 2077 N N . PHE A 1 268 ? -8.796 12.032 22.425 1.00 23.85 266 PHE A N 1
ATOM 2078 C CA . PHE A 1 268 ? -7.419 11.933 21.964 1.00 29.49 266 PHE A CA 1
ATOM 2079 C C . PHE A 1 268 ? -7.298 10.881 20.898 1.00 32.80 266 PHE A C 1
ATOM 2080 O O . PHE A 1 268 ? -8.127 9.957 20.843 1.00 33.44 266 PHE A O 1
ATOM 2088 N N . ASN A 1 269 ? -6.270 10.980 20.045 1.00 27.92 267 ASN A N 1
ATOM 2089 C CA . ASN A 1 269 ? -6.012 9.846 19.144 1.00 27.07 267 ASN A CA 1
ATOM 2090 C C . ASN A 1 269 ? -4.875 8.984 19.542 1.00 27.86 267 ASN A C 1
ATOM 2091 O O . ASN A 1 269 ? -3.972 9.399 20.283 1.00 29.58 267 ASN A O 1
ATOM 2096 N N . VAL A 1 270 ? -4.893 7.752 19.036 1.00 29.48 268 VAL A N 1
ATOM 2097 C CA . VAL A 1 270 ? -3.855 6.826 19.452 1.00 31.11 268 VAL A CA 1
ATOM 2098 C C . VAL A 1 270 ? -3.349 6.216 18.152 1.00 29.04 268 VAL A C 1
ATOM 2099 O O . VAL A 1 270 ? -4.143 6.001 17.218 1.00 31.92 268 VAL A O 1
ATOM 2103 N N . PHE A 1 271 ? -2.031 6.011 18.039 1.00 31.75 269 PHE A N 1
ATOM 2104 C CA . PHE A 1 271 ? -1.506 5.237 16.921 1.00 39.90 269 PHE A CA 1
ATOM 2105 C C . PHE A 1 271 ? -0.906 3.956 17.472 1.00 42.64 269 PHE A C 1
ATOM 2106 O O . PHE A 1 271 ? -0.083 4.019 18.381 1.00 45.90 269 PHE A O 1
ATOM 2114 N N . GLN A 1 272 ? -1.299 2.819 16.890 1.00 51.22 270 GLN A N 1
ATOM 2115 C CA . GLN A 1 272 ? -0.929 1.454 17.329 1.00 56.33 270 GLN A CA 1
ATOM 2116 C C . GLN A 1 272 ? -0.003 0.762 16.355 1.00 62.95 270 GLN A C 1
ATOM 2117 O O . GLN A 1 272 ? -0.312 0.684 15.157 1.00 54.37 270 GLN A O 1
ATOM 2123 N N . GLY A 1 273 ? 1.136 0.291 16.888 1.00 75.92 271 GLY A N 1
ATOM 2124 C CA . GLY A 1 273 ? 2.130 -0.560 16.202 1.00 90.67 271 GLY A CA 1
ATOM 2125 C C . GLY A 1 273 ? 3.089 0.043 15.173 1.00 104.37 271 GLY A C 1
ATOM 2126 O O . GLY A 1 273 ? 3.014 -0.316 13.993 1.00 106.82 271 GLY A O 1
ATOM 2127 N N . ILE A 1 274 ? 4.015 0.906 15.615 1.00 111.59 272 ILE A N 1
ATOM 2128 C CA . ILE A 1 274 ? 4.965 1.628 14.712 1.00 116.00 272 ILE A CA 1
ATOM 2129 C C . ILE A 1 274 ? 5.804 0.746 13.759 1.00 118.99 272 ILE A C 1
ATOM 2130 O O . ILE A 1 274 ? 6.046 1.127 12.602 1.00 110.83 272 ILE A O 1
ATOM 2135 N N . GLU A 1 275 ? 6.233 -0.420 14.255 1.00 122.51 27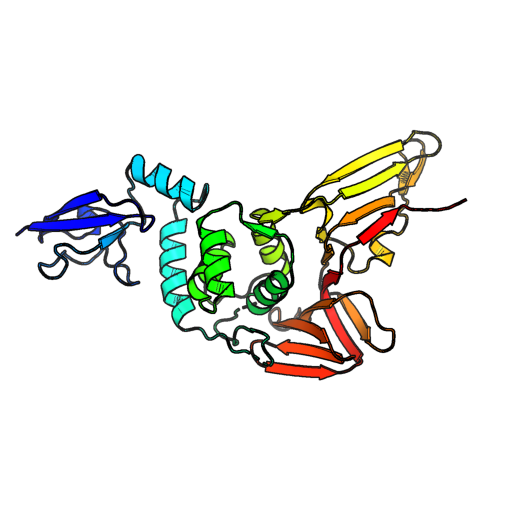3 GLU A N 1
ATOM 2136 C CA . GLU A 1 275 ? 7.131 -1.333 13.530 1.00 123.22 273 GLU A CA 1
ATOM 2137 C C . GLU A 1 275 ? 6.402 -2.508 12.835 1.00 122.13 273 GLU A C 1
ATOM 2138 O O . GLU A 1 275 ? 7.026 -3.285 12.096 1.00 109.07 273 GLU A O 1
ATOM 2144 N N . THR A 1 276 ? 5.084 -2.608 13.057 1.00 130.99 274 THR A N 1
ATOM 2145 C CA . THR A 1 276 ? 4.229 -3.675 12.480 1.00 128.95 274 THR A CA 1
ATOM 2146 C C . THR A 1 276 ? 3.673 -3.296 11.080 1.00 134.19 274 THR A C 1
ATOM 2147 O O . THR A 1 276 ? 2.455 -3.328 10.866 1.00 139.15 274 THR A O 1
ATOM 2151 N N . ALA A 1 277 ? 4.576 -2.983 10.138 1.00 130.73 275 ALA A N 1
ATOM 2152 C CA . ALA A 1 277 ? 4.261 -2.291 8.858 1.00 115.76 275 ALA A CA 1
ATOM 2153 C C . ALA A 1 277 ? 3.460 -0.995 9.086 1.00 117.87 275 ALA A C 1
ATOM 2154 O O . ALA A 1 277 ? 2.386 -0.794 8.511 1.00 119.78 275 ALA A O 1
ATOM 2156 N N . VAL A 1 278 ? 4.021 -0.142 9.950 1.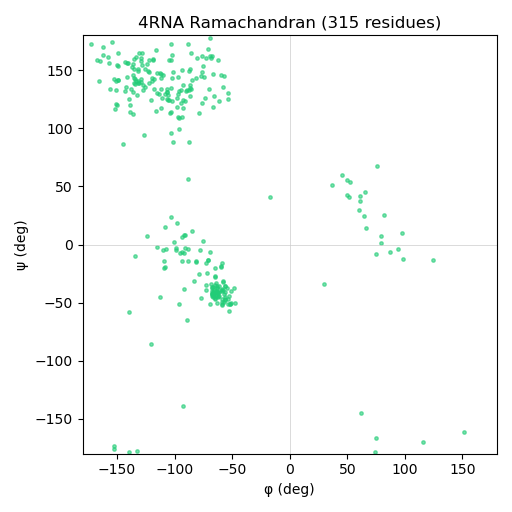00 117.21 276 VAL A N 1
ATOM 2157 C CA . VAL A 1 278 ? 3.484 1.177 10.397 1.00 108.18 276 VAL A CA 1
ATOM 2158 C C . VAL A 1 278 ? 1.932 1.353 10.597 1.00 104.13 276 VAL A C 1
ATOM 2159 O O . VAL A 1 278 ? 1.329 2.272 10.043 1.00 109.79 276 VAL A O 1
ATOM 2163 N N . GLY A 1 279 ? 1.310 0.437 11.354 1.00 94.80 277 GLY A N 1
ATOM 2164 C CA . GLY A 1 279 ? 0.206 0.753 12.306 1.00 73.09 277 GLY A CA 1
ATOM 2165 C C . GLY A 1 279 ? -1.262 1.091 12.027 1.00 63.13 277 GLY A C 1
ATOM 2166 O O . GLY A 1 279 ? -1.753 0.902 10.927 1.00 56.66 277 GLY A O 1
ATOM 2167 N N . HIS A 1 280 ? -1.953 1.607 13.055 1.00 53.30 278 HIS A N 1
ATOM 2168 C CA . HIS A 1 280 ? -3.393 1.721 13.055 1.00 48.01 278 HIS A CA 1
ATOM 2169 C C . HIS A 1 280 ? -3.874 2.810 13.991 1.00 46.95 278 HIS A C 1
ATOM 2170 O O . HIS A 1 280 ? -3.392 2.912 15.124 1.00 47.72 278 HIS A O 1
ATOM 2177 N N . TYR A 1 281 ? -4.803 3.663 13.535 1.00 37.39 279 TYR A N 1
ATOM 2178 C CA . TYR A 1 281 ? -5.248 4.797 14.348 1.00 35.47 279 TYR A CA 1
ATOM 2179 C C . TYR A 1 281 ? -6.532 4.443 15.066 1.00 33.49 279 TYR A C 1
ATOM 2180 O O . TYR A 1 281 ? -7.382 3.779 14.490 1.00 38.94 279 TYR A O 1
ATOM 2189 N N . VAL A 1 282 ? -6.692 4.933 16.296 1.00 39.29 280 VAL A N 1
ATOM 2190 C CA . VAL A 1 282 ? -7.909 4.761 17.045 1.00 36.60 280 VAL A CA 1
ATOM 2191 C C . VAL A 1 282 ? -8.278 6.103 17.659 1.00 32.17 280 VAL A C 1
ATOM 2192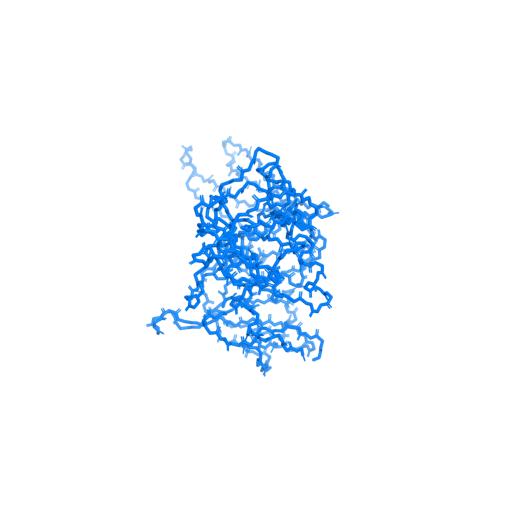 O O . VAL A 1 282 ? -7.414 6.850 18.183 1.00 36.87 280 VAL A O 1
ATOM 2196 N N . HIS A 1 283 ? -9.567 6.443 17.612 1.00 28.59 281 HIS A N 1
ATOM 2197 C CA . HIS A 1 283 ? -10.018 7.716 18.164 1.00 25.93 281 HIS A CA 1
ATOM 2198 C C . HIS A 1 283 ? -10.680 7.427 19.504 1.00 29.98 281 HIS A C 1
ATOM 2199 O O . HIS A 1 283 ? -11.496 6.504 19.585 1.00 32.05 281 HIS A O 1
ATOM 2206 N N . ALA A 1 284 ? -10.359 8.217 20.540 1.00 27.48 282 ALA A N 1
ATOM 2207 C CA . ALA A 1 284 ? -10.886 7.948 21.872 1.00 31.61 282 ALA A CA 1
ATOM 2208 C C . ALA A 1 284 ? -11.643 9.170 22.362 1.00 31.94 282 ALA A C 1
ATOM 2209 O O . ALA A 1 284 ? -11.231 10.351 22.131 1.00 33.37 282 ALA A O 1
ATOM 2211 N N . ARG A 1 285 ? -12.779 8.920 23.005 1.00 29.00 283 ARG A N 1
ATOM 2212 C CA . ARG A 1 285 ? -13.515 10.036 23.664 1.00 35.59 283 ARG A CA 1
ATOM 2213 C C . ARG A 1 285 ? -13.783 9.743 25.132 1.00 34.25 283 ARG A C 1
ATOM 2214 O O . ARG A 1 285 ? -13.890 8.576 25.496 1.00 35.89 283 ARG A O 1
ATOM 2222 N N . LEU A 1 286 ? -13.867 10.795 25.939 1.00 33.15 284 LEU A N 1
ATOM 2223 C CA . LEU A 1 286 ? -14.151 10.649 27.358 1.00 36.56 284 LEU A CA 1
ATOM 2224 C C . LEU A 1 286 ? -15.579 11.011 27.649 1.00 39.86 284 LEU A C 1
ATOM 2225 O O . LEU A 1 286 ? -15.978 12.193 27.577 1.00 36.19 284 LEU A O 1
ATOM 2230 N N . LYS A 1 287 ? -16.354 10.023 28.056 1.00 35.55 285 LYS A N 1
ATOM 2231 C CA . LYS A 1 287 ? -17.747 10.266 28.313 1.00 37.84 285 LYS A CA 1
ATOM 2232 C C . LYS A 1 287 ? -18.224 9.312 29.366 1.00 41.44 285 LYS A C 1
ATOM 2233 O O . LYS A 1 287 ? -17.885 8.136 29.286 1.00 35.27 285 LYS A O 1
ATOM 2239 N N . GLY A 1 288 ? -19.068 9.786 30.276 1.00 45.93 286 GLY A N 1
ATOM 2240 C CA . GLY A 1 288 ? -19.678 8.920 31.308 1.00 46.33 286 GLY A CA 1
ATOM 2241 C C . GLY A 1 288 ? -18.632 8.276 32.209 1.00 47.84 286 GLY A C 1
ATOM 2242 O O . GLY A 1 288 ? -18.731 7.091 32.573 1.00 48.30 286 GLY A O 1
ATOM 2243 N N . GLY A 1 289 ? -17.592 9.029 32.523 1.00 45.21 287 GLY A N 1
ATOM 2244 C CA . GLY A 1 289 ? -16.480 8.498 33.333 1.00 42.14 287 GLY A CA 1
ATOM 2245 C C . GLY A 1 289 ? -15.647 7.402 32.700 1.00 41.08 287 GLY A C 1
ATOM 2246 O O . GLY A 1 289 ? -14.877 6.735 33.404 1.00 41.50 287 GLY A O 1
ATOM 2247 N N . LEU A 1 290 ? -15.766 7.191 31.388 1.00 37.89 288 LEU A N 1
ATOM 2248 C CA . LEU A 1 290 ? -15.002 6.114 30.716 1.00 36.43 288 LEU A CA 1
ATOM 2249 C C . LEU A 1 290 ? -14.284 6.617 29.463 1.00 39.26 288 LEU A C 1
ATOM 2250 O O . LEU A 1 290 ? -14.607 7.687 28.966 1.00 32.95 288 LEU A O 1
ATOM 2255 N N . ILE A 1 291 ? -13.333 5.832 28.971 1.00 37.36 289 ILE A N 1
ATOM 2256 C CA . ILE A 1 291 ? -12.681 6.140 27.716 1.00 39.28 289 ILE A CA 1
ATOM 2257 C C . ILE A 1 291 ? -13.402 5.287 26.684 1.00 40.65 289 ILE A C 1
ATOM 2258 O O . ILE A 1 291 ? -13.386 4.048 26.790 1.00 34.95 289 ILE A O 1
ATOM 2263 N N . LEU A 1 292 ? -14.046 5.932 25.695 1.00 35.71 290 LEU A N 1
ATOM 2264 C CA . LEU A 1 292 ? -14.644 5.202 24.561 1.00 39.10 290 LEU A CA 1
ATOM 2265 C C . LEU A 1 292 ? -13.659 5.161 23.406 1.00 39.61 290 LEU A C 1
ATOM 2266 O O . LEU A 1 292 ? -13.221 6.214 22.938 1.00 35.37 290 LEU A O 1
ATOM 2271 N N . LYS A 1 293 ? -13.304 3.962 22.976 1.00 33.29 291 LYS A N 1
ATOM 2272 C CA . LYS A 1 293 ? -12.306 3.742 21.941 1.00 40.47 291 LYS A CA 1
ATOM 2273 C C . LYS A 1 293 ? -13.034 3.377 20.661 1.00 38.81 291 LYS A C 1
ATOM 2274 O O . LYS A 1 293 ? -13.661 2.311 20.567 1.00 43.85 291 LYS A O 1
ATOM 2280 N N . PHE A 1 294 ? -12.953 4.265 19.675 1.00 38.78 292 PHE A N 1
ATOM 2281 C CA . PHE A 1 294 ? -13.657 4.110 18.420 1.00 38.97 292 PHE A CA 1
ATOM 2282 C C . PHE A 1 294 ? -12.661 3.650 17.395 1.00 39.89 292 PHE A C 1
ATOM 2283 O O . PHE A 1 294 ? -11.875 4.446 16.805 1.00 45.66 292 PHE A O 1
ATOM 2291 N N . ASP A 1 295 ? -12.632 2.352 17.217 1.00 41.86 293 ASP A N 1
ATOM 2292 C CA . ASP A 1 295 ? -11.674 1.786 16.325 1.00 46.08 293 ASP A CA 1
ATOM 2293 C C . ASP A 1 295 ? -12.393 1.480 15.024 1.00 52.17 293 ASP A C 1
ATOM 2294 O O . ASP A 1 295 ? -12.934 0.370 14.827 1.00 48.04 293 ASP A O 1
ATOM 2299 N N . SER A 1 296 ? -12.414 2.489 14.147 1.00 48.59 294 SER A N 1
ATOM 2300 C CA . SER A 1 296 ? -13.025 2.389 12.811 1.00 48.92 294 SER A CA 1
ATOM 2301 C C . SER A 1 296 ? -14.418 1.711 12.758 1.00 49.92 294 SER A C 1
ATOM 2302 O O . SER A 1 296 ? -14.596 0.681 12.085 1.00 47.26 294 SER A O 1
ATOM 2305 N N . GLY A 1 297 ? -15.389 2.295 13.466 1.00 45.17 295 GLY A N 1
ATOM 2306 C CA . GLY A 1 297 ? -16.756 1.796 13.418 1.00 46.65 295 GLY A CA 1
ATOM 2307 C C . GLY A 1 297 ? -16.946 0.604 14.355 1.00 52.86 295 GLY A C 1
ATOM 2308 O O . GLY A 1 297 ? -17.803 -0.239 14.120 1.00 52.81 295 GLY A O 1
ATOM 2309 N N . THR A 1 298 ? -16.106 0.534 15.390 1.00 52.40 296 THR A N 1
ATOM 2310 C CA . THR A 1 298 ? -16.165 -0.441 16.495 1.00 54.70 296 THR A CA 1
ATOM 2311 C C . THR A 1 298 ? -16.017 0.429 17.761 1.00 58.72 296 THR A C 1
ATOM 2312 O O . THR A 1 298 ? -15.393 1.502 17.679 1.00 55.70 296 THR A O 1
ATOM 2316 N N . VAL A 1 299 ? -16.586 0.014 18.902 1.00 49.03 297 VAL A N 1
ATOM 2317 C CA . VAL A 1 299 ? -16.367 0.744 20.162 1.00 49.88 297 VAL A CA 1
ATOM 2318 C C . VAL A 1 299 ? -16.033 -0.184 21.342 1.00 52.65 297 VAL A C 1
ATOM 2319 O O . VAL A 1 299 ? -16.547 -1.289 21.425 1.00 56.28 297 VAL A O 1
ATOM 2323 N N . SER A 1 300 ? -15.104 0.242 22.187 1.00 48.73 298 SER A N 1
ATOM 2324 C CA . SER A 1 300 ? -14.713 -0.450 23.422 1.00 49.88 298 SER A CA 1
ATOM 2325 C C . SER A 1 300 ? -14.591 0.606 24.485 1.00 48.54 298 SER A C 1
ATOM 2326 O O . SER A 1 300 ? -14.377 1.776 24.171 1.00 51.84 298 SER A O 1
ATOM 2329 N N . LYS A 1 301 ? -14.741 0.203 25.745 1.00 46.80 299 LYS A N 1
ATOM 2330 C CA . LYS A 1 301 ? -14.711 1.149 26.866 1.00 47.41 299 LYS A CA 1
ATOM 2331 C C . LYS A 1 301 ? -13.776 0.629 27.972 1.00 50.83 299 LYS A C 1
ATOM 2332 O O . LYS A 1 301 ? -13.591 -0.580 28.135 1.00 48.25 299 LYS A O 1
ATOM 2338 N N . THR A 1 302 ? -13.164 1.555 28.704 1.00 42.66 300 THR A N 1
ATOM 2339 C CA . THR A 1 302 ? -12.280 1.203 29.792 1.00 47.63 300 THR A CA 1
ATOM 2340 C C . THR A 1 302 ? -12.098 2.466 30.597 1.00 44.48 300 THR A C 1
ATOM 2341 O O . THR A 1 302 ? -12.328 3.539 30.062 1.00 40.49 300 THR A O 1
ATOM 2345 N N . SER A 1 303 ? -11.720 2.354 31.876 1.00 40.21 301 SER A N 1
ATOM 2346 C CA . SER A 1 303 ? -11.357 3.569 32.673 1.00 41.24 301 SER A CA 1
ATOM 2347 C C . SER A 1 303 ? -9.842 3.879 32.666 1.00 35.27 301 SER A C 1
ATOM 2348 O O . SER A 1 303 ? -9.439 4.998 33.015 1.00 38.90 301 SER A O 1
ATOM 2351 N N . ASP A 1 304 ? -9.027 2.912 32.236 1.00 36.16 302 ASP A N 1
ATOM 2352 C CA . ASP A 1 304 ? -7.549 3.033 32.201 1.00 38.19 302 ASP A CA 1
ATOM 2353 C C . ASP A 1 304 ? -7.014 2.370 30.975 1.00 41.27 302 ASP A C 1
ATOM 2354 O O . ASP A 1 304 ? -7.373 1.216 30.655 1.00 41.81 302 ASP A O 1
ATOM 2359 N N . TRP A 1 305 ? -6.078 3.068 30.328 1.00 40.59 303 TRP A N 1
ATOM 2360 C CA . TRP A 1 305 ? -5.533 2.638 29.060 1.00 39.04 303 TRP A CA 1
ATOM 2361 C C . TRP A 1 305 ? -4.125 3.090 28.874 1.00 41.94 303 TRP A C 1
ATOM 2362 O O . TRP A 1 305 ? -3.835 4.307 28.877 1.00 37.59 303 TRP A O 1
ATOM 2373 N N . LYS A 1 306 ? -3.248 2.099 28.704 1.00 41.13 304 LYS A N 1
ATOM 2374 C CA . LYS A 1 306 ? -1.869 2.326 28.330 1.00 45.93 304 LYS A CA 1
ATOM 2375 C C . LYS A 1 306 ? -1.804 2.253 26.816 1.00 41.90 304 LYS A C 1
ATOM 2376 O O . LYS A 1 306 ? -2.066 1.227 26.206 1.00 37.70 304 LYS A O 1
ATOM 2382 N N . CYS A 1 307 ? -1.429 3.362 26.213 1.00 36.01 305 CYS A N 1
ATOM 2383 C CA . CYS A 1 307 ? -1.520 3.499 24.749 1.00 33.73 305 CYS A CA 1
ATOM 2384 C C . CYS A 1 307 ? -0.621 4.684 24.294 1.00 34.31 305 CYS A C 1
ATOM 2385 O O . CYS A 1 307 ? -0.252 5.552 25.098 1.00 33.89 305 CYS A O 1
ATOM 2388 N N . LYS A 1 308 ? -0.332 4.709 23.000 1.00 36.14 306 LYS A N 1
ATOM 2389 C CA . LYS A 1 308 ? 0.530 5.724 22.353 1.00 36.14 306 LYS A CA 1
ATOM 2390 C C . LYS A 1 308 ? -0.299 6.832 21.754 1.00 36.49 306 LYS A C 1
ATOM 2391 O O . LYS A 1 308 ? -0.844 6.732 20.641 1.00 34.04 306 LYS A O 1
ATOM 2397 N N . VAL A 1 309 ? -0.350 7.890 22.528 1.00 30.24 307 VAL A N 1
ATOM 2398 C CA . VAL A 1 309 ? -1.157 9.044 22.238 1.00 29.59 307 VAL A CA 1
ATOM 2399 C C . VAL A 1 309 ? -0.466 9.871 21.172 1.00 32.70 307 VAL A C 1
ATOM 2400 O O . VAL A 1 309 ? 0.792 10.060 21.213 1.00 31.42 307 VAL A O 1
ATOM 2404 N N . THR A 1 310 ? -1.290 10.487 20.312 1.00 31.54 308 THR A N 1
ATOM 2405 C CA . THR A 1 310 ? -0.781 11.398 19.295 1.00 29.35 308 THR A CA 1
ATOM 2406 C C . THR A 1 310 ? -1.428 12.756 19.526 1.00 27.50 308 THR A C 1
ATOM 2407 O O . THR A 1 310 ? -0.865 13.526 20.222 1.00 31.08 308 THR A O 1
ATOM 2411 N N . ASP A 1 311 ? -2.616 13.004 18.985 1.00 28.07 309 ASP A N 1
ATOM 2412 C CA . ASP A 1 311 ? -3.314 14.300 19.221 1.00 30.77 309 ASP A CA 1
ATOM 2413 C C . ASP A 1 311 ? -4.177 14.257 20.491 1.00 33.38 309 ASP A C 1
ATOM 2414 O O . ASP A 1 311 ? -4.720 13.260 20.829 1.00 25.27 309 ASP A O 1
ATOM 2419 N N . VAL A 1 312 ? -4.362 15.373 21.180 1.00 21.29 310 VAL A N 1
ATOM 2420 C CA . VAL A 1 312 ? -5.193 15.382 22.391 1.00 22.20 310 VAL A CA 1
ATOM 2421 C C . VAL A 1 312 ? -6.021 16.615 22.347 1.00 29.68 310 VAL A C 1
ATOM 2422 O O . VAL A 1 312 ? -5.448 17.671 22.059 1.00 26.00 310 VAL A O 1
ATOM 2426 N N . LEU A 1 313 ? -7.315 16.502 22.619 1.00 25.67 311 LEU A N 1
ATOM 2427 C CA . LEU A 1 313 ? -8.182 17.745 22.561 1.00 29.79 311 LEU A CA 1
ATOM 2428 C C . LEU A 1 313 ? -8.586 18.260 23.951 1.00 26.85 311 LEU A C 1
ATOM 2429 O O . LEU A 1 313 ? -9.169 17.537 24.722 1.00 28.09 311 LEU A O 1
ATOM 2434 N N . PHE A 1 314 ? -8.469 19.581 24.199 1.00 30.28 312 PHE A N 1
ATOM 2435 C CA . PHE A 1 314 ? -8.791 20.110 25.460 1.00 30.48 312 PHE A CA 1
ATOM 2436 C C . PHE A 1 314 ? -9.875 21.159 25.231 1.00 35.48 312 PHE A C 1
ATOM 2437 O O . PHE A 1 314 ? -10.026 21.652 24.105 1.00 29.34 312 PHE A O 1
ATOM 2445 N N . PRO A 1 315 ? -10.640 21.466 26.300 1.00 32.70 313 PRO A N 1
ATOM 2446 C CA . PRO A 1 315 ? -11.685 22.535 26.312 1.00 32.95 313 PRO A CA 1
ATOM 2447 C C . PRO A 1 315 ? -11.018 23.897 26.242 1.00 31.41 313 PRO A C 1
ATOM 2448 O O . PRO A 1 315 ? -9.781 23.950 26.156 1.00 31.98 313 PRO A O 1
ATOM 2452 N N . GLY A 1 316 ? -11.806 24.975 26.187 1.00 31.93 314 GLY A N 1
ATOM 2453 C CA . GLY A 1 316 ? -11.266 26.341 26.054 1.00 35.21 314 GLY A CA 1
ATOM 2454 C C . GLY A 1 316 ? -10.291 26.668 27.184 1.00 40.47 314 GLY A C 1
ATOM 2455 O O . GLY A 1 316 ? -10.476 26.231 28.317 1.00 37.43 314 GLY A O 1
ATOM 2456 N N . GLN A 1 317 ? -9.247 27.439 26.900 1.00 38.90 315 GLN A N 1
ATOM 2457 C CA . GLN A 1 317 ? -8.289 27.769 27.924 1.00 39.14 315 GLN A CA 1
ATOM 2458 C C . GLN A 1 317 ? -8.594 29.163 28.373 1.00 37.37 315 GLN A C 1
ATOM 2459 O O . GLN A 1 317 ? -9.069 29.972 27.581 1.00 32.90 315 GLN A O 1
ATOM 2465 N N . LYS A 1 318 ? -8.331 29.460 29.638 1.00 37.77 316 LYS A N 1
ATOM 2466 C CA . LYS A 1 318 ? -8.391 30.876 30.050 1.00 42.25 316 LYS A CA 1
ATOM 2467 C C . LYS A 1 318 ? -7.316 31.060 31.091 1.00 42.49 316 LYS A C 1
ATOM 2468 O O . LYS A 1 318 ? -7.573 30.889 32.281 1.00 41.14 316 LYS A O 1
ATOM 2474 N N . TYR A 1 319 ? -6.098 31.345 30.630 1.00 42.94 317 TYR A N 1
ATOM 2475 C CA . TYR A 1 319 ? -4.907 31.273 31.476 1.00 38.00 317 TYR A CA 1
ATOM 2476 C C . TYR A 1 319 ? -4.126 32.573 31.396 1.00 40.78 317 TYR A C 1
ATOM 2477 O O . TYR A 1 319 ? -3.975 33.174 30.323 1.00 39.52 317 TYR A O 1
ATOM 2486 N N . SER A 1 320 ? -3.678 33.011 32.564 1.00 42.70 318 SER A N 1
ATOM 2487 C CA . SER A 1 320 ? -2.656 34.056 32.705 1.00 42.93 318 SER A CA 1
ATOM 2488 C C . SER A 1 320 ? -1.600 33.607 33.725 1.00 39.21 318 SER A C 1
ATOM 2489 O O . SER A 1 320 ? -1.967 33.182 34.842 1.00 41.00 318 SER A O 1
ATOM 2492 N N . SER A 1 321 ? -0.298 33.649 33.394 1.00 41.35 319 SER A N 1
ATOM 2493 C CA . SER A 1 321 ? 0.678 32.956 34.292 1.00 48.88 319 SER A CA 1
ATOM 2494 C C . SER A 1 321 ? 0.925 33.758 35.545 1.00 46.91 319 SER A C 1
ATOM 2495 O O . SER A 1 321 ? 0.840 34.978 35.532 1.00 43.03 319 SER A O 1
ATOM 2498 N N . ASP A 1 322 ? 1.201 33.076 36.642 1.00 48.67 320 ASP A N 1
ATOM 2499 C CA . ASP A 1 322 ? 1.375 33.809 37.885 1.00 59.94 320 ASP A CA 1
ATOM 2500 C C . ASP A 1 322 ? 2.469 33.203 38.750 1.00 59.02 320 ASP A C 1
ATOM 2501 O O . ASP A 1 322 ? 2.520 31.996 38.937 1.00 63.98 320 ASP A O 1
ATOM 2506 N N . CYS A 1 323 ? 3.361 34.053 39.242 1.00 55.93 321 CYS A N 1
ATOM 2507 C CA . CYS A 1 323 ? 4.450 33.622 40.119 1.00 54.52 321 CYS A CA 1
ATOM 2508 C C . CYS A 1 323 ? 4.910 34.847 40.927 1.00 53.36 321 CYS A C 1
ATOM 2509 O O . CYS A 1 323 ? 4.599 36.005 40.534 1.00 43.99 321 CYS A O 1
ATOM 2512 N N . ASN A 1 324 ? 5.617 34.621 42.045 1.00 44.26 322 ASN A N 1
ATOM 2513 C CA . ASN A 1 324 ? 6.067 35.757 42.893 1.00 49.12 322 ASN A CA 1
ATOM 2514 C C . ASN A 1 324 ? 4.975 36.796 43.276 1.00 51.52 322 ASN A C 1
ATOM 2515 O O . ASN A 1 324 ? 5.191 38.029 43.246 1.00 56.12 322 ASN A O 1
#